Protein AF-A0A353V2Q1-F1 (afdb_monomer_lite)

Foldseek 3Di:
DDPVVVVVVVVVVVVVVVVCVVVCVCVVVVVVVVVVVDVVVAFAADPAAEEEAAAEPVVCVLVVDDPPDFLLLVLLLLVLLLLLVELAEEEADQQLDADPVDPVRLLSNLVSQLVSLRYEYEKEWDWDDDDPDIAIDIRHHDPSNCVSHNYYAYDDFDAPPVRHGFKDFQWDDHPPDIGGHSVNSLVVSCVVVVHDDDDDDPDRIDTDPDNHDPPSHHYDYSSCSSVSVDHNNSRHHYHYYYYHD

Structure (mmCIF, N/CA/C/O backbone):
data_AF-A0A353V2Q1-F1
#
_entry.id   AF-A0A353V2Q1-F1
#
loop_
_atom_site.group_PDB
_atom_site.id
_atom_site.type_symbol
_atom_site.label_atom_id
_atom_site.label_alt_id
_atom_site.label_comp_id
_atom_site.label_asym_id
_atom_site.label_entity_id
_atom_site.label_seq_id
_atom_site.pdbx_PDB_ins_code
_atom_site.Cartn_x
_atom_site.Cartn_y
_atom_site.Cartn_z
_atom_site.occupancy
_atom_site.B_iso_or_equiv
_atom_site.auth_seq_id
_atom_site.auth_comp_id
_atom_site.auth_asym_id
_atom_site.auth_atom_id
_atom_site.pdbx_PDB_model_num
ATOM 1 N N . MET A 1 1 ? -19.395 31.942 49.791 1.00 59.66 1 MET A N 1
ATOM 2 C CA . MET A 1 1 ? -18.276 31.934 48.816 1.00 59.66 1 MET A CA 1
ATOM 3 C C . MET A 1 1 ? -18.497 33.074 47.829 1.00 59.66 1 MET A C 1
ATOM 5 O O . MET A 1 1 ? -19.565 33.119 47.240 1.00 59.66 1 MET A O 1
ATOM 9 N N . ASN A 1 2 ? -17.560 34.022 47.698 1.00 82.31 2 ASN A N 1
ATOM 10 C CA . ASN A 1 2 ? -17.728 35.192 46.820 1.00 82.31 2 ASN A CA 1
ATOM 11 C C . ASN A 1 2 ? -17.702 34.783 45.342 1.00 82.31 2 ASN A C 1
ATOM 13 O O . ASN A 1 2 ? -16.711 34.205 44.898 1.00 82.31 2 ASN A O 1
ATOM 17 N N . ALA A 1 3 ? -18.734 35.161 44.584 1.00 78.31 3 ALA A N 1
ATOM 18 C CA . ALA A 1 3 ? -18.857 34.893 43.148 1.00 78.31 3 ALA A CA 1
ATOM 19 C C . ALA A 1 3 ? -17.624 35.343 42.334 1.00 78.31 3 ALA A C 1
ATOM 21 O O . ALA A 1 3 ? -17.198 34.658 41.409 1.00 78.31 3 ALA A O 1
ATOM 22 N N . ALA A 1 4 ? -16.979 36.445 42.729 1.00 82.56 4 ALA A N 1
ATOM 23 C CA . ALA A 1 4 ? -15.741 36.912 42.103 1.00 82.56 4 ALA A CA 1
ATOM 24 C C . ALA A 1 4 ? -14.558 35.939 42.292 1.00 82.56 4 ALA A C 1
ATOM 26 O O . ALA A 1 4 ? -13.747 35.769 41.386 1.00 82.56 4 ALA A O 1
ATOM 27 N N . ARG A 1 5 ? -14.469 35.252 43.443 1.00 83.81 5 ARG A N 1
ATOM 28 C CA . ARG A 1 5 ? -13.414 34.253 43.697 1.00 83.81 5 ARG A CA 1
ATOM 29 C C . ARG A 1 5 ? -13.638 32.982 42.885 1.00 83.81 5 ARG A C 1
ATOM 31 O O . ARG A 1 5 ? -12.682 32.438 42.346 1.00 83.81 5 ARG A O 1
ATOM 38 N N . THR A 1 6 ? -14.884 32.522 42.770 1.00 88.31 6 THR A N 1
ATOM 39 C CA . THR A 1 6 ? -15.221 31.355 41.939 1.00 88.31 6 THR A CA 1
ATOM 40 C C . THR A 1 6 ? -14.999 31.633 40.453 1.00 88.31 6 THR A C 1
ATOM 42 O O . THR A 1 6 ? -14.445 30.783 39.764 1.00 88.31 6 THR A O 1
ATOM 45 N N . LEU A 1 7 ? -15.344 32.835 39.974 1.00 90.31 7 LEU A N 1
ATOM 46 C CA . LEU A 1 7 ? -15.058 33.260 38.599 1.00 90.31 7 LEU A CA 1
ATOM 47 C C . LEU A 1 7 ? -13.548 33.353 38.334 1.00 90.31 7 LEU A C 1
ATOM 49 O O . LEU A 1 7 ? -13.077 32.859 37.312 1.00 90.31 7 LEU A O 1
ATOM 53 N N . GLY A 1 8 ? -12.779 33.913 39.274 1.00 92.19 8 GLY A N 1
ATOM 54 C CA . GLY A 1 8 ? -11.319 33.983 39.171 1.00 92.19 8 GLY A CA 1
ATOM 55 C C . GLY A 1 8 ? -10.653 32.605 39.100 1.00 92.19 8 GLY A C 1
ATOM 56 O O . GLY A 1 8 ? -9.799 32.384 38.246 1.00 92.19 8 GLY A O 1
ATOM 57 N N . LEU A 1 9 ? -11.077 31.653 39.938 1.00 93.62 9 LEU A N 1
ATOM 58 C CA . LEU A 1 9 ? -10.565 30.276 39.901 1.00 93.62 9 LEU A CA 1
ATOM 59 C C . LEU A 1 9 ? -10.907 29.564 38.588 1.00 93.62 9 LEU A C 1
ATOM 61 O O . LEU A 1 9 ? -10.048 28.892 38.022 1.00 93.62 9 LEU A O 1
ATOM 65 N N . GLY A 1 10 ? -12.132 29.739 38.083 1.00 93.94 10 GLY A N 1
ATOM 66 C CA . GLY A 1 10 ? -12.547 29.184 36.794 1.00 93.94 10 GLY A CA 1
ATOM 67 C C . GLY A 1 10 ? -11.714 29.723 35.629 1.00 93.94 10 GLY A C 1
ATOM 68 O O . GLY A 1 10 ? -11.264 28.945 34.791 1.00 93.94 10 GLY A O 1
ATOM 69 N N . LEU A 1 11 ? -11.440 31.033 35.609 1.00 96.19 11 LEU A N 1
ATOM 70 C CA . LEU A 1 11 ? -10.592 31.654 34.590 1.00 96.19 11 LEU A CA 1
ATOM 71 C C . LEU A 1 11 ? -9.161 31.106 34.635 1.00 96.19 11 LEU A C 1
ATOM 73 O O . LEU A 1 11 ? -8.613 30.751 33.595 1.00 96.19 11 LEU A O 1
ATOM 77 N N . VAL A 1 12 ? -8.568 30.997 35.828 1.00 96.56 12 VAL A N 1
ATOM 78 C CA . VAL A 1 12 ? -7.215 30.444 35.991 1.00 96.56 12 VAL A CA 1
ATOM 79 C C . VAL A 1 12 ? -7.163 28.989 35.531 1.00 96.56 12 VAL A C 1
ATOM 81 O O . VAL A 1 12 ? -6.281 28.635 34.756 1.00 96.56 12 VAL A O 1
ATOM 84 N N . ALA A 1 13 ? -8.121 28.154 35.941 1.00 94.50 13 ALA A N 1
ATOM 85 C CA . ALA A 1 13 ? -8.186 26.759 35.506 1.00 94.50 13 ALA A CA 1
ATOM 86 C C . ALA A 1 13 ? -8.342 26.638 33.979 1.00 94.50 13 ALA A C 1
ATOM 88 O O . ALA A 1 13 ? -7.672 25.815 33.351 1.00 94.50 13 ALA A O 1
ATOM 89 N N . GLY A 1 14 ? -9.172 27.492 33.371 1.00 94.69 14 GLY A N 1
ATOM 90 C CA . GLY A 1 14 ? -9.326 27.576 31.920 1.00 94.69 14 GLY A CA 1
ATOM 91 C C . GLY A 1 14 ? -8.022 27.960 31.217 1.00 94.69 14 GLY A C 1
ATOM 92 O O . GLY A 1 14 ? -7.598 27.265 30.298 1.00 94.69 14 GLY A O 1
ATOM 93 N N . LEU A 1 15 ? -7.340 29.008 31.688 1.00 96.69 15 LEU A N 1
ATOM 94 C CA . LEU A 1 15 ? -6.059 29.456 31.132 1.00 96.69 15 LEU A CA 1
ATOM 95 C C . LEU A 1 15 ? -4.959 28.399 31.272 1.00 96.69 15 LEU A C 1
ATOM 97 O O . LEU A 1 15 ? -4.214 28.173 30.322 1.00 96.69 15 LEU A O 1
ATOM 101 N N . VAL A 1 16 ? -4.876 27.717 32.418 1.00 95.50 16 VAL A N 1
ATOM 102 C CA . VAL A 1 16 ? -3.931 26.608 32.627 1.00 95.50 16 VAL A CA 1
ATOM 103 C C . VAL A 1 16 ? -4.236 25.457 31.673 1.00 95.50 16 VAL A C 1
ATOM 105 O O . VAL A 1 16 ? -3.320 24.925 31.056 1.00 95.50 16 VAL A O 1
ATOM 108 N N . THR A 1 17 ? -5.510 25.102 31.493 1.00 92.19 17 THR A N 1
ATOM 109 C CA . THR A 1 17 ? -5.911 24.042 30.555 1.00 92.19 17 THR A CA 1
ATOM 110 C C . THR A 1 17 ? -5.513 24.395 29.123 1.00 92.19 17 THR A C 1
ATOM 112 O O . THR A 1 17 ? -4.899 23.578 28.441 1.00 92.19 17 THR A O 1
ATOM 115 N N . VAL A 1 18 ? -5.785 25.629 28.685 1.00 93.81 18 VAL A N 1
ATOM 116 C CA . VAL A 1 18 ? -5.365 26.122 27.365 1.00 93.81 18 VAL A CA 1
ATOM 117 C C . VAL A 1 18 ? -3.841 26.104 27.236 1.00 93.81 18 VAL A C 1
ATOM 119 O O . VAL A 1 18 ? -3.329 25.646 26.219 1.00 93.81 18 VAL A O 1
ATOM 122 N N . ALA A 1 19 ? -3.099 26.525 28.262 1.00 94.12 19 ALA A N 1
ATOM 123 C CA . ALA A 1 19 ? -1.638 26.484 28.251 1.00 94.12 19 ALA A CA 1
ATOM 124 C C . ALA A 1 19 ? -1.099 25.046 28.135 1.00 94.12 19 ALA A C 1
ATOM 126 O O . ALA A 1 19 ? -0.199 24.794 27.336 1.00 94.12 19 ALA A O 1
ATOM 127 N N . LEU A 1 20 ? -1.679 24.090 28.870 1.00 92.88 20 LEU A N 1
ATOM 128 C CA . LEU A 1 20 ? -1.320 22.670 28.787 1.00 92.88 20 LEU A CA 1
ATOM 129 C C . LEU A 1 20 ? -1.652 22.070 27.412 1.00 92.88 20 LEU A C 1
ATOM 131 O O . LEU A 1 20 ? -0.868 21.272 26.896 1.00 92.88 20 LEU A O 1
ATOM 135 N N . MET A 1 21 ? -2.773 22.470 26.802 1.00 88.62 21 MET A N 1
ATOM 136 C CA . MET A 1 21 ? -3.142 22.076 25.438 1.00 88.62 21 MET A CA 1
ATOM 137 C C . MET A 1 21 ? -2.160 22.627 24.403 1.00 88.62 21 MET A C 1
ATOM 139 O O . MET A 1 21 ? -1.640 21.865 23.594 1.00 88.62 21 MET A O 1
ATOM 143 N N . LEU A 1 22 ? -1.856 23.928 24.452 1.00 90.12 22 LEU A N 1
ATOM 144 C CA . LEU A 1 22 ? -0.923 24.570 23.520 1.00 90.12 22 LEU A CA 1
ATOM 145 C C . LEU A 1 22 ? 0.508 24.034 23.668 1.00 90.12 22 LEU A C 1
ATOM 147 O O . LEU A 1 22 ? 1.228 23.928 22.680 1.00 90.12 22 LEU A O 1
ATOM 151 N N . ALA A 1 23 ? 0.908 23.646 24.882 1.00 90.50 23 ALA A N 1
ATOM 152 C CA . ALA A 1 23 ? 2.181 22.976 25.134 1.00 90.50 23 ALA A CA 1
ATOM 153 C C . ALA A 1 23 ? 2.196 21.498 24.685 1.00 90.50 23 ALA A C 1
ATOM 155 O O . ALA A 1 23 ? 3.253 20.868 24.670 1.00 90.50 23 ALA A O 1
ATOM 156 N N . GLY A 1 24 ? 1.039 20.917 24.341 1.00 87.75 24 GLY A N 1
ATOM 157 C CA . GLY A 1 24 ? 0.891 19.494 24.026 1.00 87.75 24 GLY A CA 1
ATOM 158 C C . GLY A 1 24 ? 1.095 18.568 25.231 1.00 87.75 24 GLY A C 1
ATOM 159 O O . GLY A 1 24 ? 1.341 17.381 25.050 1.00 87.75 24 GLY A O 1
ATOM 160 N N . ALA A 1 25 ? 1.002 19.083 26.461 1.00 89.94 25 ALA A N 1
ATOM 161 C CA . ALA A 1 25 ? 1.220 18.308 27.686 1.00 89.94 25 ALA A CA 1
ATOM 162 C C . ALA A 1 25 ? 0.112 17.269 27.943 1.00 89.94 25 ALA A C 1
ATOM 164 O O . ALA A 1 25 ? 0.334 16.290 28.652 1.00 89.94 25 ALA A O 1
ATOM 165 N N . LEU A 1 26 ? -1.076 17.473 27.362 1.00 90.25 2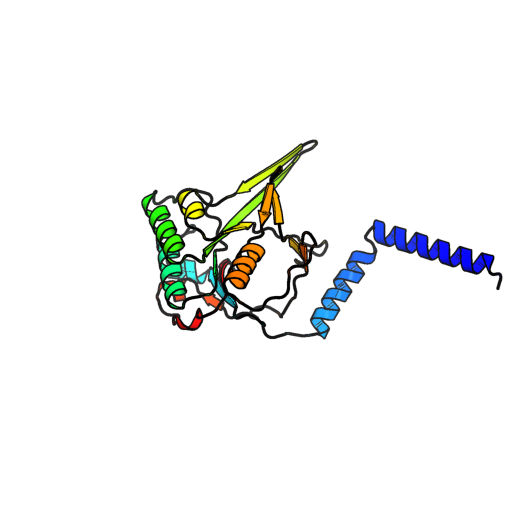6 LEU A N 1
ATOM 166 C CA . LEU A 1 26 ? -2.216 16.553 27.474 1.00 90.25 26 LEU A CA 1
ATOM 167 C C . LEU A 1 26 ? -2.246 15.482 26.374 1.00 90.25 26 LEU A C 1
ATOM 169 O O . LEU A 1 26 ? -2.934 14.476 26.526 1.00 90.25 26 LEU A O 1
ATOM 173 N N . GLU A 1 27 ? -1.481 15.663 25.298 1.00 88.62 27 GLU A N 1
ATOM 174 C CA . GLU A 1 27 ? -1.487 14.772 24.133 1.00 88.62 27 GLU A CA 1
ATOM 175 C C . GLU A 1 27 ? -1.117 13.316 24.486 1.00 88.62 27 GLU A C 1
ATOM 177 O O . GLU A 1 27 ? -1.834 12.414 24.057 1.00 88.62 27 GLU A O 1
ATOM 182 N N . PRO A 1 28 ? -0.100 13.021 25.326 1.00 89.31 28 PRO A N 1
ATOM 183 C CA . PRO A 1 28 ? 0.195 11.636 25.700 1.00 89.31 28 PRO A CA 1
ATOM 184 C C . PRO A 1 28 ? -0.959 10.951 26.445 1.00 89.31 28 PRO A C 1
ATOM 186 O O . PRO A 1 28 ? -1.189 9.755 26.266 1.00 89.31 28 PRO A O 1
ATOM 189 N N . VAL A 1 29 ? -1.696 11.706 27.269 1.00 90.38 29 VAL A N 1
ATOM 190 C CA . VAL A 1 29 ? -2.859 11.193 28.009 1.00 90.38 29 VAL A CA 1
ATOM 191 C C . VAL A 1 29 ? -3.998 10.883 27.042 1.00 90.38 29 VAL A C 1
ATOM 193 O O . VAL A 1 29 ? -4.610 9.823 27.144 1.00 90.38 29 VAL A O 1
ATOM 196 N N . GLU A 1 30 ? -4.248 11.768 26.078 1.00 91.31 30 GLU A N 1
ATOM 197 C CA . GLU A 1 30 ? -5.260 11.573 25.038 1.00 91.31 30 GLU A CA 1
ATOM 198 C C . GLU A 1 30 ? -4.948 10.355 24.157 1.00 91.31 30 GLU A C 1
ATOM 200 O O . GLU A 1 30 ? -5.792 9.471 24.001 1.00 91.31 30 GLU A O 1
ATOM 205 N N . LEU A 1 31 ? -3.720 10.258 23.638 1.00 91.56 31 LEU A N 1
ATOM 206 C CA . LEU A 1 31 ? -3.288 9.137 22.800 1.00 91.56 31 LEU A CA 1
ATOM 207 C C . LEU A 1 31 ? -3.312 7.812 23.574 1.00 91.56 31 LEU A C 1
ATOM 209 O O . LEU A 1 31 ? -3.768 6.792 23.052 1.00 91.56 31 LEU A O 1
ATOM 213 N N . GLY A 1 32 ? -2.883 7.825 24.839 1.00 91.56 32 GLY A N 1
ATOM 214 C CA . GLY A 1 32 ? -2.964 6.672 25.734 1.00 91.56 32 GLY A CA 1
ATOM 215 C C . GLY A 1 32 ? -4.405 6.225 25.987 1.00 91.56 32 GLY A C 1
ATOM 216 O O . GLY A 1 32 ? -4.709 5.035 25.872 1.00 91.56 32 GLY A O 1
ATOM 217 N N . ALA A 1 33 ? -5.309 7.168 26.263 1.00 93.88 33 ALA A N 1
ATOM 218 C CA . ALA A 1 33 ? -6.731 6.886 26.433 1.00 93.88 33 ALA A CA 1
ATOM 219 C C . ALA A 1 33 ? -7.344 6.304 25.152 1.00 93.88 33 ALA A C 1
ATOM 221 O O . ALA A 1 33 ? -8.057 5.303 25.217 1.00 93.88 33 ALA A O 1
ATOM 222 N N . LEU A 1 34 ? -7.016 6.862 23.983 1.00 93.00 34 LEU A N 1
ATOM 223 C CA . LEU A 1 34 ? -7.470 6.355 22.689 1.00 93.00 34 LEU A CA 1
ATOM 224 C C . LEU A 1 34 ? -7.013 4.907 22.446 1.00 93.00 34 LEU A C 1
ATOM 226 O O . LEU A 1 34 ? -7.824 4.068 22.048 1.00 93.00 34 LEU A O 1
ATOM 230 N N . ASN A 1 35 ? -5.750 4.581 22.740 1.00 91.62 35 ASN A N 1
ATOM 231 C CA . ASN A 1 35 ? -5.260 3.199 22.673 1.00 91.62 35 ASN A CA 1
ATOM 232 C C . ASN A 1 35 ? -6.047 2.281 23.617 1.00 91.62 35 ASN A C 1
ATOM 234 O O . ASN A 1 35 ? -6.449 1.186 23.224 1.00 91.62 35 ASN A O 1
ATOM 238 N N . GLY A 1 36 ? -6.303 2.744 24.845 1.00 93.19 36 GLY A N 1
ATOM 239 C CA . GLY A 1 36 ? -7.109 2.028 25.832 1.00 93.19 36 GLY A CA 1
ATOM 240 C C . GLY A 1 36 ? -8.525 1.742 25.330 1.00 93.19 36 GLY A C 1
ATOM 241 O O . GLY A 1 36 ? -9.008 0.623 25.475 1.00 93.19 36 GLY A O 1
ATOM 242 N N . LEU A 1 37 ? -9.164 2.706 24.661 1.00 95.12 37 LEU A N 1
ATOM 243 C CA . LEU A 1 37 ? -10.486 2.530 24.054 1.00 95.12 37 LEU A CA 1
ATOM 244 C C . LEU A 1 37 ? -10.476 1.486 22.928 1.00 95.12 37 LEU A C 1
ATOM 246 O O . LEU A 1 37 ? -11.403 0.680 22.845 1.00 95.12 37 LEU A O 1
ATOM 250 N N . PHE A 1 38 ? -9.434 1.445 22.089 1.00 94.38 38 PHE A N 1
ATOM 251 C CA . PHE A 1 38 ? -9.280 0.379 21.092 1.00 94.38 38 PHE A CA 1
ATOM 252 C C . PHE A 1 38 ? -9.064 -0.994 21.740 1.00 94.38 38 PHE A C 1
ATOM 254 O O . PHE A 1 38 ? -9.653 -1.975 21.285 1.00 94.38 38 PHE A O 1
ATOM 261 N N . GLY A 1 39 ? -8.283 -1.058 22.822 1.00 92.56 39 GLY A N 1
ATOM 262 C CA . GLY A 1 39 ? -8.092 -2.276 23.610 1.00 92.56 39 GLY A CA 1
ATOM 263 C C . GLY A 1 39 ? -9.396 -2.782 24.235 1.00 92.56 39 GLY A C 1
ATOM 264 O O . GLY A 1 39 ? -9.741 -3.947 24.067 1.00 92.56 39 GLY A O 1
ATOM 265 N N . LEU A 1 40 ? -10.159 -1.892 24.880 1.00 96.00 40 LEU A N 1
ATOM 266 C CA . LEU A 1 40 ? -11.462 -2.198 25.485 1.00 96.00 40 LEU A CA 1
ATOM 267 C C . LEU A 1 40 ? -12.504 -2.628 24.447 1.00 96.00 40 LEU A C 1
ATOM 269 O O . LEU A 1 40 ? -13.313 -3.511 24.715 1.00 96.00 40 LEU A O 1
ATOM 273 N N . ARG A 1 41 ? -12.485 -2.019 23.256 1.00 95.62 41 ARG A N 1
ATOM 274 C CA . ARG A 1 41 ? -13.358 -2.402 22.139 1.00 95.62 41 ARG A CA 1
ATOM 275 C C . ARG A 1 41 ? -13.076 -3.820 21.638 1.00 95.62 41 ARG A C 1
ATOM 277 O O . ARG A 1 41 ? -14.000 -4.482 21.168 1.00 95.62 41 ARG A O 1
ATOM 284 N N . GLY A 1 42 ? -11.818 -4.252 21.701 1.00 93.69 42 GLY A N 1
ATOM 285 C CA . GLY A 1 42 ? -11.358 -5.529 21.170 1.00 93.69 42 GLY A CA 1
ATOM 286 C C . GLY A 1 42 ? -11.361 -5.612 19.632 1.00 93.69 42 GLY A C 1
ATOM 287 O O . GLY A 1 42 ? -11.685 -4.634 18.940 1.00 93.69 42 GLY A O 1
ATOM 288 N N . PRO A 1 43 ? -10.978 -6.780 19.077 1.00 94.06 43 PRO A N 1
ATOM 289 C CA . PRO A 1 43 ? -10.939 -7.008 17.637 1.00 94.06 43 PRO A CA 1
ATOM 290 C C . PRO A 1 43 ? -12.327 -6.942 16.983 1.00 94.06 43 PRO A C 1
ATOM 292 O O . PRO A 1 43 ? -13.325 -7.387 17.547 1.00 94.06 43 PRO A O 1
ATOM 295 N N . ARG A 1 44 ? -12.392 -6.433 15.751 1.00 93.50 44 ARG A N 1
ATOM 296 C CA . ARG A 1 44 ? -13.598 -6.368 14.918 1.00 93.50 44 ARG A CA 1
ATOM 297 C C . ARG A 1 44 ? -13.318 -6.948 13.539 1.00 93.50 44 ARG A C 1
ATOM 299 O O . ARG A 1 44 ? -12.265 -6.705 12.957 1.00 93.50 44 ARG A O 1
ATOM 306 N N . ALA A 1 45 ? -14.295 -7.662 12.988 1.00 89.88 45 ALA A N 1
ATOM 307 C CA . ALA A 1 45 ? -14.205 -8.158 11.621 1.00 89.88 45 ALA A CA 1
ATOM 308 C C . ALA A 1 45 ? -14.179 -6.990 10.608 1.00 89.88 45 ALA A C 1
ATOM 310 O O . ALA A 1 45 ? -14.945 -6.030 10.769 1.00 89.88 45 ALA A O 1
ATOM 311 N N . PRO A 1 46 ? -13.337 -7.055 9.559 1.00 89.12 46 PRO A N 1
ATOM 312 C CA . PRO A 1 46 ? -13.362 -6.091 8.464 1.00 89.12 46 PRO A CA 1
ATOM 313 C C . PRO A 1 46 ? -14.716 -6.037 7.756 1.00 89.12 46 PRO A C 1
ATOM 315 O O . PRO A 1 46 ? -15.267 -7.061 7.366 1.00 89.12 46 PRO A O 1
ATOM 318 N N . ALA A 1 47 ? -15.235 -4.824 7.550 1.00 86.25 47 ALA A N 1
ATOM 319 C CA . ALA A 1 47 ? -16.472 -4.607 6.795 1.00 86.25 47 ALA A CA 1
ATOM 320 C C . ALA A 1 47 ? -16.280 -4.781 5.277 1.00 86.25 47 ALA A C 1
ATOM 322 O O . ALA A 1 47 ? -17.225 -5.104 4.562 1.00 86.25 47 ALA A O 1
ATOM 323 N N . ALA A 1 48 ? -15.057 -4.560 4.787 1.00 87.94 48 ALA A N 1
ATOM 324 C CA . ALA A 1 48 ? -14.668 -4.781 3.401 1.00 87.94 48 ALA A CA 1
ATOM 325 C C . ALA A 1 48 ? -13.785 -6.027 3.297 1.00 87.94 48 ALA A C 1
ATOM 327 O O . ALA A 1 48 ? -12.954 -6.287 4.170 1.00 87.94 48 ALA A O 1
ATOM 328 N N . ARG A 1 49 ? -13.929 -6.771 2.197 1.00 94.31 49 ARG A N 1
ATOM 329 C CA . ARG A 1 49 ? -13.047 -7.894 1.881 1.00 94.31 49 ARG A CA 1
ATOM 330 C C . ARG A 1 49 ? -11.703 -7.343 1.409 1.00 94.31 49 ARG A C 1
ATOM 332 O O . ARG A 1 49 ? -11.594 -6.864 0.284 1.00 94.31 49 ARG A O 1
ATOM 339 N N . ILE A 1 50 ? -10.702 -7.390 2.279 1.00 96.25 50 ILE A N 1
ATOM 340 C CA . ILE A 1 50 ? -9.332 -6.959 1.989 1.00 96.25 50 ILE A CA 1
ATOM 341 C C . ILE A 1 50 ? -8.434 -8.191 2.032 1.00 96.25 50 ILE A C 1
ATOM 343 O O . ILE A 1 50 ? -8.523 -8.975 2.976 1.00 96.25 50 ILE A O 1
ATOM 347 N N . VAL A 1 51 ? -7.588 -8.362 1.019 1.00 97.94 51 VAL A N 1
ATOM 348 C CA . VAL A 1 51 ? -6.581 -9.429 0.961 1.00 97.94 51 VAL A CA 1
ATOM 349 C C . VAL A 1 51 ? -5.212 -8.786 0.810 1.00 97.94 51 VAL A C 1
ATOM 351 O O . VAL A 1 51 ? -5.003 -7.974 -0.089 1.00 97.94 51 VAL A O 1
ATOM 354 N N . ILE A 1 52 ? -4.283 -9.153 1.687 1.00 98.06 52 ILE A N 1
ATOM 355 C CA . ILE A 1 52 ? -2.895 -8.704 1.617 1.00 98.06 52 ILE A CA 1
ATOM 356 C C . ILE A 1 52 ? -2.088 -9.767 0.877 1.00 98.06 52 ILE A C 1
ATOM 358 O O . ILE A 1 52 ? -2.077 -10.930 1.271 1.00 98.06 52 ILE A O 1
ATOM 362 N N . VAL A 1 53 ? -1.400 -9.370 -0.182 1.00 98.50 53 VAL A N 1
ATOM 363 C CA . VAL A 1 53 ? -0.358 -10.173 -0.814 1.00 98.50 53 VAL A CA 1
ATOM 364 C C . VAL A 1 53 ? 0.972 -9.684 -0.254 1.00 98.50 53 VAL A C 1
ATOM 366 O O . VAL A 1 53 ? 1.411 -8.582 -0.584 1.00 98.50 53 VAL A O 1
ATOM 369 N N . SER A 1 54 ? 1.566 -10.456 0.653 1.00 97.31 54 SER A N 1
ATOM 370 C CA . SER A 1 54 ? 2.814 -10.067 1.311 1.00 97.31 54 SER A CA 1
ATOM 371 C C . SER A 1 54 ? 4.018 -10.383 0.448 1.00 97.31 54 SER A C 1
ATOM 373 O O . SER A 1 54 ? 4.055 -11.436 -0.181 1.00 97.31 54 SER A O 1
ATOM 375 N N . ILE A 1 55 ? 4.986 -9.472 0.460 1.00 97.44 55 ILE A N 1
ATOM 376 C CA . ILE A 1 55 ? 6.354 -9.711 0.014 1.00 97.44 55 ILE A CA 1
ATOM 377 C C . ILE A 1 55 ? 7.209 -9.835 1.277 1.00 97.44 55 ILE A C 1
ATOM 379 O O . ILE A 1 55 ? 7.370 -8.856 2.007 1.00 97.44 55 ILE A O 1
ATOM 383 N N . ASP A 1 56 ? 7.708 -11.030 1.556 1.00 94.44 56 ASP A N 1
ATOM 384 C CA . ASP A 1 56 ? 8.537 -11.341 2.720 1.00 94.44 56 ASP A CA 1
ATOM 385 C C . ASP A 1 56 ? 9.767 -12.177 2.328 1.00 94.44 56 ASP A C 1
ATOM 387 O O . ASP A 1 56 ? 10.016 -12.421 1.149 1.00 94.44 56 ASP A O 1
ATOM 391 N N . GLU A 1 57 ? 10.576 -12.569 3.314 1.00 92.62 57 GLU A N 1
ATOM 392 C CA . GLU A 1 57 ? 11.820 -13.328 3.113 1.00 92.62 57 GLU A CA 1
ATOM 393 C C . GLU A 1 57 ? 11.609 -14.615 2.296 1.00 92.62 57 GLU A C 1
ATOM 395 O O . GLU A 1 57 ? 12.424 -14.925 1.427 1.00 92.62 57 GLU A O 1
ATOM 400 N N . SER A 1 58 ? 10.468 -15.296 2.467 1.00 92.19 58 SER A N 1
ATOM 401 C CA . SER A 1 58 ? 10.176 -16.534 1.737 1.00 92.19 58 SER A CA 1
ATOM 402 C C . SER A 1 58 ? 10.0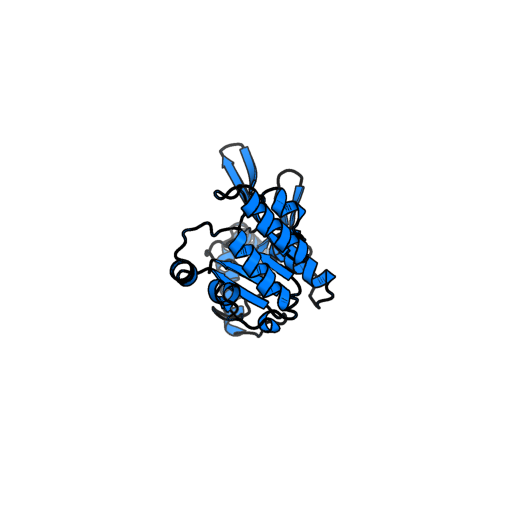35 -16.313 0.232 1.00 92.19 58 SER A C 1
ATOM 404 O O . SER A 1 58 ? 10.364 -17.198 -0.552 1.00 92.19 58 SER A O 1
ATOM 406 N N . ASP A 1 59 ? 9.617 -15.121 -0.203 1.00 95.25 59 ASP A N 1
ATOM 407 C CA . ASP A 1 59 ? 9.547 -14.787 -1.623 1.00 95.25 59 ASP A CA 1
ATOM 408 C C . ASP A 1 59 ? 10.935 -14.702 -2.259 1.00 95.25 59 ASP A C 1
ATOM 410 O O . ASP A 1 59 ? 11.116 -15.109 -3.408 1.00 95.25 59 ASP A O 1
ATOM 414 N N . PHE A 1 60 ? 11.919 -14.181 -1.523 1.00 93.88 60 PHE A N 1
ATOM 415 C CA . PHE A 1 60 ? 13.297 -14.090 -2.002 1.00 93.88 60 PHE A CA 1
ATOM 416 C C . PHE A 1 60 ? 13.912 -15.476 -2.147 1.00 93.88 60 PHE A C 1
ATOM 418 O O . PHE A 1 60 ? 14.486 -15.763 -3.198 1.00 93.88 60 PHE A O 1
ATOM 425 N N . ASP A 1 61 ? 13.716 -16.337 -1.147 1.00 92.56 61 ASP A N 1
ATOM 426 C CA . ASP A 1 61 ? 14.183 -17.724 -1.169 1.00 92.56 61 ASP A CA 1
ATOM 427 C C . ASP A 1 61 ? 13.533 -18.515 -2.311 1.00 92.56 61 ASP A C 1
ATOM 429 O O . ASP A 1 61 ? 14.188 -19.267 -3.031 1.00 92.56 61 ASP A O 1
ATOM 433 N N . GLU A 1 62 ? 12.231 -18.318 -2.525 1.00 95.25 62 GLU A N 1
ATOM 434 C CA . GLU A 1 62 ? 11.459 -19.080 -3.505 1.00 95.25 62 GLU A CA 1
ATOM 435 C C . GLU A 1 62 ? 11.701 -18.641 -4.953 1.00 95.25 62 GLU A C 1
ATOM 437 O O . GLU A 1 62 ? 11.521 -19.433 -5.886 1.00 95.25 62 GLU A O 1
ATOM 442 N N . PHE A 1 63 ? 12.077 -17.384 -5.183 1.00 94.19 63 PHE A N 1
ATOM 443 C CA . PHE A 1 63 ? 12.460 -16.913 -6.515 1.00 94.19 63 PHE A CA 1
ATOM 444 C C . PHE A 1 63 ? 13.963 -16.950 -6.771 1.00 94.19 63 PHE A C 1
ATOM 446 O O . PHE A 1 63 ? 14.350 -16.771 -7.928 1.00 94.19 63 PHE A O 1
ATOM 453 N N . ASP A 1 64 ? 14.783 -17.128 -5.733 1.00 94.25 64 ASP A N 1
ATOM 454 C CA . ASP A 1 64 ? 16.246 -17.015 -5.787 1.00 94.25 64 ASP A CA 1
ATOM 455 C C . ASP A 1 64 ? 16.682 -15.765 -6.575 1.00 94.25 64 ASP A C 1
ATOM 457 O O . ASP A 1 64 ? 17.447 -15.802 -7.540 1.00 94.25 64 ASP A O 1
ATOM 461 N N . THR A 1 65 ? 16.048 -14.630 -6.264 1.00 91.31 65 THR A N 1
ATOM 462 C CA . THR A 1 65 ? 16.194 -13.392 -7.036 1.00 91.31 65 THR A CA 1
ATOM 463 C C . THR A 1 65 ? 16.297 -12.192 -6.099 1.00 91.31 65 THR A C 1
ATOM 465 O O . THR A 1 65 ? 15.404 -11.990 -5.278 1.00 91.31 65 THR A O 1
ATOM 468 N N . PRO A 1 66 ? 17.323 -11.333 -6.234 1.00 92.12 66 PRO A N 1
ATOM 469 C CA . PRO A 1 66 ? 17.439 -10.145 -5.401 1.00 92.12 66 PRO A CA 1
ATOM 470 C C . PRO A 1 66 ? 16.402 -9.079 -5.775 1.00 92.12 66 PRO A C 1
ATOM 472 O O . PRO A 1 66 ? 15.901 -9.011 -6.905 1.00 92.12 66 PRO A O 1
ATOM 475 N N . TRP A 1 67 ? 16.139 -8.177 -4.830 1.00 93.25 67 TRP A N 1
ATOM 476 C CA . TRP A 1 67 ? 15.401 -6.953 -5.119 1.00 93.25 67 TRP A CA 1
ATOM 477 C C . TRP A 1 67 ? 16.193 -6.046 -6.085 1.00 93.25 67 TRP A C 1
ATOM 479 O O . TRP A 1 67 ? 17.412 -5.939 -5.949 1.00 93.25 67 TRP A O 1
ATOM 489 N N . PRO A 1 68 ? 15.541 -5.330 -7.017 1.00 94.25 68 PRO A N 1
ATOM 490 C CA . PRO A 1 68 ? 14.123 -5.402 -7.354 1.00 94.25 68 PRO A CA 1
ATOM 491 C C . PRO A 1 68 ? 13.782 -6.633 -8.202 1.00 94.25 68 PRO A C 1
ATOM 493 O O . PRO A 1 68 ? 14.460 -6.955 -9.192 1.00 94.25 68 PRO A O 1
ATOM 496 N N . PHE A 1 69 ? 12.656 -7.267 -7.868 1.00 96.94 69 PHE A N 1
ATOM 497 C CA . PHE A 1 69 ? 12.094 -8.346 -8.675 1.00 96.94 69 PHE A CA 1
ATOM 498 C C . PHE A 1 69 ? 11.828 -7.893 -10.128 1.00 96.94 69 PHE A C 1
ATOM 500 O O . PHE A 1 69 ? 11.583 -6.707 -10.382 1.00 96.94 69 PHE A O 1
ATOM 507 N N . PRO A 1 70 ? 11.891 -8.811 -11.115 1.00 97.31 70 PRO A N 1
ATOM 508 C CA . PRO A 1 70 ? 11.562 -8.500 -12.504 1.00 97.31 70 PRO A CA 1
ATOM 509 C C . PRO A 1 70 ? 10.150 -7.929 -12.630 1.00 97.31 70 PRO A C 1
ATOM 511 O O . PRO A 1 70 ? 9.206 -8.449 -12.033 1.00 97.31 70 PRO A O 1
ATOM 514 N N . ARG A 1 71 ? 9.959 -6.912 -13.473 1.00 98.00 71 ARG A N 1
ATOM 515 C CA . ARG A 1 71 ? 8.625 -6.353 -13.750 1.00 98.00 71 ARG A CA 1
ATOM 516 C C . ARG A 1 71 ? 7.696 -7.417 -14.337 1.00 98.00 71 ARG A C 1
ATOM 518 O O . ARG A 1 71 ? 6.507 -7.431 -14.028 1.00 98.00 71 ARG A O 1
ATOM 525 N N . ALA A 1 72 ? 8.242 -8.361 -15.105 1.00 97.12 72 ALA A N 1
ATOM 526 C CA . ALA A 1 72 ? 7.522 -9.543 -15.573 1.00 97.12 72 ALA A CA 1
ATOM 527 C C . ALA A 1 72 ? 6.956 -10.424 -14.436 1.00 97.12 72 ALA A C 1
ATOM 529 O O . ALA A 1 72 ? 5.906 -11.041 -14.611 1.00 97.12 72 ALA A O 1
ATOM 530 N N . LEU A 1 73 ? 7.606 -10.474 -13.268 1.00 97.56 73 LEU A N 1
ATOM 531 C CA . LEU A 1 73 ? 7.104 -11.192 -12.094 1.00 97.56 73 LEU A CA 1
ATOM 532 C C . LEU A 1 73 ? 5.869 -10.486 -11.518 1.00 97.56 73 LEU A C 1
ATOM 534 O O . LEU A 1 73 ? 4.859 -11.131 -11.251 1.00 97.56 73 LEU A O 1
ATOM 538 N N . HIS A 1 74 ? 5.928 -9.157 -11.392 1.00 98.56 74 HIS A N 1
ATOM 539 C CA . HIS A 1 74 ? 4.782 -8.342 -10.979 1.00 98.56 74 HIS A CA 1
ATOM 540 C C . HIS A 1 74 ? 3.636 -8.429 -11.996 1.00 98.56 74 HIS A C 1
ATOM 542 O O . HIS A 1 74 ? 2.474 -8.484 -11.611 1.00 98.56 74 HIS A O 1
ATOM 548 N N . ALA A 1 75 ? 3.944 -8.514 -13.294 1.00 98.69 75 ALA A N 1
ATOM 549 C CA . ALA A 1 75 ? 2.943 -8.718 -14.337 1.00 98.69 75 ALA A CA 1
ATOM 550 C C . ALA A 1 75 ? 2.192 -10.051 -14.158 1.00 98.69 75 ALA A C 1
ATOM 552 O O . ALA A 1 75 ? 0.964 -10.058 -14.172 1.00 98.69 75 ALA A O 1
ATOM 553 N N . LYS A 1 76 ? 2.919 -11.154 -13.912 1.00 98.38 76 LYS A N 1
ATOM 554 C CA . LYS A 1 76 ? 2.321 -12.468 -13.613 1.00 98.38 76 LYS A CA 1
ATOM 555 C C . LYS A 1 76 ? 1.455 -12.433 -12.356 1.00 98.38 76 LYS A C 1
ATOM 557 O O . LYS A 1 76 ? 0.369 -13.005 -12.357 1.00 98.38 76 LYS A O 1
ATOM 562 N N . LEU A 1 77 ? 1.914 -11.741 -11.309 1.00 98.75 77 LEU A N 1
ATOM 563 C CA . LEU A 1 77 ? 1.123 -11.532 -10.098 1.00 98.75 77 LEU A CA 1
ATOM 564 C C . LEU A 1 77 ? -0.203 -10.834 -10.425 1.00 98.75 77 LEU A C 1
ATOM 566 O O . LEU A 1 77 ? -1.264 -11.316 -10.034 1.00 98.75 77 LEU A O 1
ATOM 570 N N . LEU A 1 78 ? -0.150 -9.713 -11.151 1.00 98.81 78 LEU A N 1
ATOM 571 C CA . LEU A 1 78 ? -1.346 -8.958 -11.519 1.00 98.81 78 LEU A CA 1
ATOM 572 C C . LEU A 1 78 ? -2.305 -9.793 -12.366 1.00 98.81 78 LEU A C 1
ATOM 574 O O . LEU A 1 78 ? -3.506 -9.739 -12.117 1.00 98.81 78 LEU A O 1
ATOM 578 N N . ASP A 1 79 ? -1.803 -10.582 -13.319 1.00 98.62 79 ASP A N 1
ATOM 579 C CA . ASP A 1 79 ? -2.637 -11.472 -14.133 1.00 98.62 79 ASP A CA 1
ATOM 580 C C . ASP A 1 79 ? -3.339 -12.535 -13.258 1.00 98.62 79 ASP A C 1
ATOM 582 O O . ASP A 1 79 ? -4.548 -12.742 -13.391 1.00 98.62 79 ASP A O 1
ATOM 586 N N . ALA A 1 80 ? -2.623 -13.149 -12.305 1.00 98.56 80 ALA A N 1
ATOM 587 C CA . ALA A 1 80 ? -3.178 -14.140 -11.377 1.00 98.56 80 ALA A CA 1
ATOM 588 C C . ALA A 1 80 ? -4.236 -13.543 -10.432 1.00 98.56 80 ALA A C 1
ATOM 590 O O . ALA A 1 80 ? -5.315 -14.112 -10.264 1.00 98.56 80 ALA A O 1
ATOM 591 N N . ILE A 1 81 ? -3.970 -12.365 -9.859 1.00 98.75 81 ILE A N 1
ATOM 592 C CA . ILE A 1 81 ? -4.935 -11.649 -9.014 1.00 98.75 81 ILE A CA 1
ATOM 593 C C . ILE A 1 81 ? -6.166 -11.245 -9.840 1.00 98.75 81 ILE A C 1
ATOM 595 O O . ILE A 1 81 ? -7.305 -11.432 -9.404 1.00 98.75 81 ILE A O 1
ATOM 599 N N . SER A 1 82 ? -5.955 -10.726 -11.054 1.00 98.69 82 SER A N 1
ATOM 600 C CA . SER A 1 82 ? -7.023 -10.229 -11.933 1.00 98.69 82 SER A CA 1
ATOM 601 C C . SER A 1 82 ? -7.976 -11.327 -12.399 1.00 98.69 82 SER A C 1
ATOM 603 O O . SER A 1 82 ? -9.151 -11.041 -12.636 1.00 98.69 82 SER A O 1
ATOM 605 N N . ALA A 1 83 ? -7.532 -12.588 -12.457 1.00 98.19 83 ALA A N 1
ATOM 606 C CA . ALA A 1 83 ? -8.407 -13.732 -12.724 1.00 98.19 83 ALA A CA 1
ATOM 607 C C . ALA A 1 83 ? -9.562 -13.839 -11.707 1.00 98.19 83 ALA A C 1
ATOM 609 O O . ALA A 1 83 ? -10.660 -14.277 -12.052 1.00 98.19 83 ALA A O 1
ATOM 610 N N . GLY A 1 84 ? -9.342 -13.375 -10.471 1.00 98.12 84 GLY A N 1
ATOM 611 C CA . GLY A 1 84 ? -10.365 -13.294 -9.433 1.00 98.12 84 GLY A CA 1
ATOM 612 C C . GLY A 1 84 ? -11.354 -12.142 -9.603 1.00 98.12 84 GLY A C 1
ATOM 613 O O . GLY A 1 84 ? -12.407 -12.169 -8.975 1.00 98.12 84 GLY A O 1
ATOM 614 N N . ARG A 1 85 ? -11.066 -11.156 -10.464 1.00 98.12 85 ARG A N 1
ATOM 615 C CA . ARG A 1 85 ? -11.820 -9.894 -10.609 1.00 98.12 85 ARG A CA 1
ATOM 616 C C . ARG A 1 85 ? -11.930 -9.129 -9.276 1.00 98.12 85 ARG A C 1
ATOM 618 O O . ARG A 1 85 ? -13.031 -8.979 -8.735 1.00 98.12 85 ARG A O 1
ATOM 625 N N . PRO A 1 86 ? -10.801 -8.667 -8.710 1.00 98.50 86 PRO A N 1
ATOM 626 C CA . PRO A 1 86 ? -10.828 -7.808 -7.533 1.00 98.50 86 PRO A CA 1
ATOM 627 C C . PRO A 1 86 ? -11.485 -6.466 -7.862 1.00 98.50 86 PRO A C 1
ATOM 629 O O . PRO A 1 86 ? -11.584 -6.059 -9.019 1.00 98.50 86 PRO A O 1
ATOM 632 N N . VAL A 1 87 ? -11.895 -5.746 -6.825 1.00 98.25 87 VAL A N 1
ATOM 633 C CA . VAL A 1 87 ? -12.405 -4.376 -6.946 1.00 98.25 87 VAL A CA 1
ATOM 634 C C . VAL A 1 87 ? -11.283 -3.425 -7.346 1.00 98.25 87 VAL A C 1
ATOM 636 O O . VAL A 1 87 ? -11.438 -2.643 -8.280 1.00 98.25 87 VAL A O 1
ATOM 639 N N . ALA A 1 88 ? -10.155 -3.512 -6.647 1.00 98.50 88 ALA A N 1
ATOM 640 C CA . ALA A 1 88 ? -8.963 -2.720 -6.903 1.00 98.50 88 ALA A CA 1
ATOM 641 C C . ALA A 1 88 ? -7.723 -3.488 -6.445 1.00 98.50 88 ALA A C 1
ATOM 643 O O . ALA A 1 88 ? -7.801 -4.302 -5.518 1.00 98.50 88 ALA A O 1
ATOM 644 N N . ILE A 1 89 ? -6.588 -3.196 -7.076 1.00 98.88 89 ILE A N 1
ATOM 645 C CA . ILE A 1 89 ? -5.279 -3.730 -6.704 1.00 98.88 89 ILE A CA 1
ATOM 646 C C . ILE A 1 89 ? -4.370 -2.548 -6.361 1.00 98.88 89 ILE A C 1
ATOM 648 O O . ILE A 1 89 ? -4.005 -1.770 -7.237 1.00 98.88 89 ILE A O 1
ATOM 652 N N . GLY A 1 90 ? -4.009 -2.396 -5.094 1.00 98.69 90 GLY A N 1
ATOM 653 C CA . GLY A 1 90 ? -2.973 -1.466 -4.665 1.00 98.69 90 GLY A CA 1
ATOM 654 C C . GLY A 1 90 ? -1.614 -2.153 -4.700 1.00 98.69 90 GLY A C 1
ATOM 655 O O . GLY A 1 90 ? -1.418 -3.144 -4.003 1.00 98.69 90 GLY A O 1
ATOM 656 N N . LEU A 1 91 ? -0.675 -1.618 -5.476 1.00 98.50 91 LEU A N 1
ATOM 657 C CA . LEU A 1 91 ? 0.707 -2.088 -5.521 1.00 98.50 91 LEU A CA 1
ATOM 658 C C . LEU A 1 91 ? 1.602 -1.104 -4.761 1.00 98.50 91 LEU A C 1
ATOM 660 O O . LEU A 1 91 ? 2.019 -0.079 -5.307 1.00 98.50 91 LEU A O 1
ATOM 664 N N . ASP A 1 92 ? 1.866 -1.425 -3.496 1.00 97.19 92 ASP A N 1
ATOM 665 C CA . ASP A 1 92 ? 2.749 -0.691 -2.587 1.00 97.19 92 ASP A CA 1
ATOM 666 C C . ASP A 1 92 ? 4.220 -1.027 -2.875 1.00 97.19 92 ASP A C 1
ATOM 668 O O . ASP A 1 92 ? 4.943 -1.645 -2.095 1.00 97.19 92 ASP A O 1
ATOM 672 N N . ILE A 1 93 ? 4.624 -0.697 -4.103 1.00 96.88 93 ILE A N 1
ATOM 673 C CA . ILE A 1 93 ? 5.987 -0.798 -4.612 1.00 96.88 93 ILE A CA 1
ATOM 674 C C . ILE A 1 93 ? 6.233 0.437 -5.474 1.00 96.88 93 ILE A C 1
ATOM 676 O O . ILE A 1 93 ? 5.504 0.703 -6.434 1.00 96.88 93 ILE A O 1
ATOM 680 N N . ILE A 1 94 ? 7.279 1.193 -5.153 1.00 95.88 94 ILE A N 1
ATOM 681 C CA . ILE A 1 94 ? 7.603 2.430 -5.863 1.00 95.88 94 ILE A CA 1
ATOM 682 C C . ILE A 1 94 ? 8.506 2.106 -7.057 1.00 95.88 94 ILE A C 1
ATOM 684 O O . ILE A 1 94 ? 9.677 1.761 -6.912 1.00 95.88 94 ILE A O 1
ATOM 688 N N . PHE A 1 95 ? 7.962 2.238 -8.267 1.00 97.31 95 PHE A N 1
ATOM 689 C CA . PHE A 1 95 ? 8.673 1.979 -9.523 1.00 97.31 95 PHE A CA 1
ATOM 690 C C . PHE A 1 95 ? 9.274 3.250 -10.128 1.00 97.31 95 PHE A C 1
ATOM 692 O O . PHE A 1 95 ? 8.927 3.627 -11.247 1.00 97.31 95 PHE A O 1
ATOM 699 N N . SER A 1 96 ? 10.128 3.940 -9.374 1.00 95.50 96 SER A N 1
ATOM 700 C CA . SER A 1 96 ? 10.654 5.264 -9.735 1.00 95.50 96 SER A CA 1
ATOM 701 C C . SER A 1 96 ? 11.691 5.272 -10.849 1.00 95.50 96 SER A C 1
ATOM 703 O O . SER A 1 96 ? 11.843 6.277 -11.540 1.00 95.50 96 SER A O 1
ATOM 705 N N . GLU A 1 97 ? 12.379 4.152 -11.045 1.00 96.75 97 GLU A N 1
ATOM 706 C CA . GLU A 1 97 ? 13.446 4.016 -12.030 1.00 96.75 97 GLU A CA 1
ATOM 707 C C . GLU A 1 97 ? 13.079 3.002 -13.122 1.00 96.75 97 GLU A C 1
ATOM 709 O O . GLU A 1 97 ? 12.327 2.047 -12.853 1.00 96.75 97 GLU A O 1
ATOM 714 N N . PRO A 1 98 ? 13.595 3.194 -14.357 1.00 97.50 98 PRO A N 1
ATOM 715 C CA . PRO A 1 98 ? 13.498 2.190 -15.408 1.00 97.50 98 PRO A CA 1
ATOM 716 C C . PRO A 1 98 ? 14.016 0.837 -14.928 1.00 97.50 98 PRO A C 1
ATOM 718 O O . PRO A 1 98 ? 14.967 0.765 -14.149 1.00 97.50 98 PRO A O 1
ATOM 721 N N . SER A 1 99 ? 13.410 -0.246 -15.406 1.00 97.50 99 SER A N 1
ATOM 722 C CA . SER A 1 99 ? 13.875 -1.581 -15.045 1.00 97.50 99 SER A CA 1
ATOM 723 C C . SER A 1 99 ? 15.343 -1.773 -15.457 1.00 97.50 99 SER A C 1
ATOM 725 O O . SER A 1 99 ? 15.688 -1.520 -16.618 1.00 97.50 99 SER A O 1
ATOM 727 N N . PRO A 1 100 ? 16.203 -2.323 -14.573 1.00 95.81 100 PRO A N 1
ATOM 728 C CA . PRO A 1 100 ? 17.579 -2.674 -14.929 1.00 95.81 100 PRO A CA 1
ATOM 729 C C . PRO A 1 100 ? 17.642 -3.789 -15.988 1.00 95.81 100 PRO A C 1
ATOM 731 O O . PRO A 1 100 ? 18.688 -4.027 -16.581 1.00 95.81 100 PRO A O 1
ATOM 734 N N . ARG A 1 101 ? 16.516 -4.467 -16.250 1.00 96.19 101 ARG A N 1
ATOM 735 C CA . ARG A 1 101 ? 16.364 -5.509 -17.279 1.00 96.19 101 ARG A CA 1
ATOM 736 C C . ARG A 1 101 ? 15.892 -4.940 -18.627 1.00 96.19 101 ARG A C 1
ATOM 738 O O . ARG A 1 101 ? 15.607 -5.693 -19.555 1.00 96.19 101 ARG A O 1
ATOM 745 N N . GLY A 1 102 ? 15.822 -3.614 -18.742 1.00 96.25 102 GLY A N 1
ATOM 746 C CA . GLY A 1 102 ? 15.530 -2.887 -19.970 1.00 96.25 102 GLY A CA 1
ATOM 747 C C . GLY A 1 102 ? 14.043 -2.574 -20.200 1.00 96.25 102 GLY A C 1
ATOM 748 O O . GLY A 1 102 ? 13.163 -3.061 -19.484 1.00 96.25 102 GLY A O 1
ATOM 749 N N . PRO A 1 103 ? 13.728 -1.777 -21.240 1.00 97.06 103 PRO A N 1
ATOM 750 C CA . PRO A 1 103 ? 12.382 -1.231 -21.460 1.00 97.06 103 PRO A CA 1
ATOM 751 C C . PRO A 1 103 ? 11.292 -2.284 -21.698 1.00 97.06 103 PRO A C 1
ATOM 753 O O . PRO A 1 103 ? 10.115 -2.034 -21.436 1.00 97.06 103 PRO A O 1
ATOM 756 N N . ALA A 1 104 ? 11.663 -3.465 -22.202 1.00 97.69 104 ALA A N 1
ATOM 757 C CA . ALA A 1 104 ? 10.728 -4.565 -22.421 1.00 97.69 104 ALA A CA 1
ATOM 758 C C . ALA A 1 104 ? 10.140 -5.103 -21.104 1.00 97.69 104 ALA A C 1
ATOM 760 O O . ALA A 1 104 ? 8.983 -5.530 -21.091 1.00 97.69 104 ALA A O 1
ATOM 761 N N . ASP A 1 105 ? 10.906 -5.045 -20.010 1.00 98.25 105 ASP A N 1
ATOM 762 C CA . ASP A 1 105 ? 10.464 -5.469 -18.681 1.00 98.25 105 ASP A CA 1
ATOM 763 C C . ASP A 1 105 ? 9.440 -4.463 -18.124 1.00 98.25 105 ASP A C 1
ATOM 765 O O . ASP A 1 105 ? 8.328 -4.850 -17.761 1.00 98.25 105 ASP A O 1
ATOM 769 N N . ASP A 1 106 ? 9.717 -3.153 -18.190 1.00 98.31 106 ASP A N 1
ATOM 770 C CA . ASP A 1 106 ? 8.726 -2.123 -17.824 1.00 98.31 106 ASP A CA 1
ATOM 771 C C . ASP A 1 106 ? 7.455 -2.218 -18.678 1.00 98.31 106 ASP A C 1
ATOM 773 O O . ASP A 1 106 ? 6.342 -2.094 -18.162 1.00 98.31 106 ASP A O 1
ATOM 777 N N . ALA A 1 107 ? 7.595 -2.501 -19.978 1.00 98.19 107 ALA A N 1
ATOM 778 C CA . ALA A 1 107 ? 6.458 -2.711 -20.867 1.00 98.19 107 ALA A CA 1
ATOM 779 C C . ALA A 1 107 ? 5.628 -3.948 -20.482 1.00 98.19 107 ALA A C 1
ATOM 781 O O . ALA A 1 107 ? 4.411 -3.946 -20.676 1.00 98.19 107 ALA A O 1
ATOM 782 N N . ALA A 1 108 ? 6.245 -5.002 -19.935 1.00 98.50 108 ALA A N 1
ATOM 783 C CA . ALA A 1 108 ? 5.525 -6.183 -19.468 1.00 98.50 108 ALA A CA 1
ATOM 784 C C . ALA A 1 108 ? 4.579 -5.835 -18.313 1.00 98.50 108 ALA A C 1
ATOM 786 O O . ALA A 1 108 ? 3.389 -6.160 -18.387 1.00 98.50 108 ALA A O 1
ATOM 787 N N . LEU A 1 109 ? 5.073 -5.109 -17.305 1.00 98.81 109 LEU A N 1
ATOM 788 C CA . LEU A 1 109 ? 4.237 -4.648 -16.197 1.00 98.81 109 LEU A CA 1
ATOM 789 C C . LEU A 1 109 ? 3.226 -3.591 -16.646 1.00 98.81 109 LEU A C 1
ATOM 791 O O . LEU A 1 109 ? 2.059 -3.705 -16.290 1.00 98.81 109 LEU A O 1
ATOM 795 N N . ALA A 1 110 ? 3.612 -2.626 -17.487 1.00 98.81 110 ALA A N 1
ATOM 796 C CA . ALA A 1 110 ? 2.689 -1.606 -17.994 1.00 98.81 110 ALA A CA 1
ATOM 797 C C . ALA A 1 110 ? 1.480 -2.231 -18.704 1.00 98.81 110 ALA A C 1
ATOM 799 O O . ALA A 1 110 ? 0.343 -1.822 -18.477 1.00 98.81 110 ALA A O 1
ATOM 800 N N . ARG A 1 111 ? 1.706 -3.268 -19.523 1.00 98.75 111 ARG A N 1
ATOM 801 C CA . ARG A 1 111 ? 0.618 -4.005 -20.178 1.00 98.75 111 ARG A CA 1
ATOM 802 C C . ARG A 1 111 ? -0.273 -4.733 -19.172 1.00 98.75 111 ARG A C 1
ATOM 804 O O . ARG A 1 111 ? -1.481 -4.728 -19.361 1.00 98.75 111 ARG A O 1
ATOM 811 N N . ALA A 1 112 ? 0.289 -5.355 -18.135 1.00 98.81 112 ALA A N 1
ATOM 812 C CA . ALA A 1 112 ? -0.504 -6.033 -17.105 1.00 98.81 112 ALA A CA 1
ATOM 813 C C . ALA A 1 112 ? -1.350 -5.048 -16.286 1.00 98.81 112 ALA A C 1
ATOM 815 O O . ALA A 1 112 ? -2.542 -5.270 -16.099 1.00 98.81 112 ALA A O 1
ATOM 816 N N . VAL A 1 113 ? -0.762 -3.916 -15.892 1.00 98.88 113 VAL A N 1
ATOM 817 C CA . VAL A 1 113 ? -1.455 -2.808 -15.219 1.00 98.88 113 VAL A CA 1
ATOM 818 C C . VAL A 1 113 ? -2.627 -2.305 -16.070 1.00 98.88 113 VAL A C 1
ATOM 820 O O . VAL A 1 113 ? -3.751 -2.224 -15.577 1.00 98.88 113 VAL A O 1
ATOM 823 N N . ALA A 1 114 ? -2.391 -2.043 -17.361 1.00 98.75 114 ALA A N 1
ATOM 824 C CA . ALA A 1 114 ? -3.433 -1.588 -18.281 1.00 98.75 114 ALA A CA 1
ATOM 825 C C . ALA A 1 114 ? -4.538 -2.637 -18.500 1.00 98.75 114 ALA A C 1
ATOM 827 O O . ALA A 1 114 ? -5.710 -2.279 -18.561 1.00 98.75 114 ALA A O 1
ATOM 828 N N . ARG A 1 115 ? -4.185 -3.929 -18.606 1.00 98.56 115 ARG A N 1
ATOM 829 C CA . ARG A 1 115 ? -5.161 -5.026 -18.744 1.00 98.56 115 ARG A CA 1
ATOM 830 C C . ARG A 1 115 ? -6.048 -5.177 -17.511 1.00 98.56 115 ARG A C 1
ATOM 832 O O . ARG A 1 115 ? -7.236 -5.436 -17.668 1.00 98.56 115 ARG A O 1
ATOM 839 N N . ALA A 1 116 ? -5.476 -5.047 -16.314 1.00 98.56 116 ALA A N 1
ATOM 840 C CA . ALA A 1 116 ? -6.225 -5.125 -15.064 1.00 98.56 116 ALA A CA 1
ATOM 841 C C . ALA A 1 116 ? -7.195 -3.939 -14.915 1.00 98.56 116 ALA A C 1
ATOM 843 O O . ALA A 1 116 ? -8.328 -4.113 -14.476 1.00 98.56 116 ALA A O 1
ATOM 844 N N . GLY A 1 117 ? -6.770 -2.732 -15.311 1.00 98.44 117 GLY A N 1
ATOM 845 C CA . GLY A 1 117 ? -7.630 -1.543 -15.396 1.00 98.44 117 GLY A CA 1
ATOM 846 C C . GLY A 1 117 ? -8.066 -0.945 -14.051 1.00 98.44 117 GLY A C 1
ATOM 847 O O . GLY A 1 117 ? -8.726 0.089 -14.025 1.00 98.44 117 GLY A O 1
ATOM 848 N N . ASN A 1 118 ? -7.686 -1.558 -12.929 1.00 98.69 118 ASN A N 1
ATOM 849 C CA . ASN A 1 118 ? -8.056 -1.155 -11.569 1.00 98.69 118 ASN A CA 1
ATOM 850 C C . ASN A 1 118 ? -6.856 -1.164 -10.602 1.00 98.69 118 ASN A C 1
ATOM 852 O O . ASN A 1 118 ? -7.001 -1.442 -9.409 1.00 98.69 118 ASN A O 1
ATOM 856 N N . VAL A 1 119 ? -5.662 -0.875 -11.127 1.00 98.88 119 VAL A N 1
ATOM 857 C CA . VAL A 1 119 ? -4.411 -0.869 -10.359 1.00 98.88 119 VAL A CA 1
ATOM 858 C C . VAL A 1 119 ? -4.056 0.545 -9.903 1.00 98.88 119 VAL A C 1
ATOM 860 O O . VAL A 1 119 ? -3.995 1.463 -10.724 1.00 98.88 119 VAL A O 1
ATOM 863 N N . VAL A 1 120 ? -3.764 0.697 -8.612 1.00 98.81 120 VAL A N 1
ATOM 864 C CA . VAL A 1 120 ? -3.180 1.902 -8.007 1.00 98.81 120 VAL A CA 1
ATOM 865 C C . VAL A 1 120 ? -1.699 1.650 -7.746 1.00 98.81 120 VAL A C 1
ATOM 867 O O . VAL A 1 120 ? -1.345 0.649 -7.124 1.00 98.81 120 VAL A O 1
ATOM 870 N N . LEU A 1 121 ? -0.832 2.550 -8.211 1.00 98.56 121 LEU A N 1
ATOM 871 C CA . LEU A 1 121 ? 0.609 2.483 -7.948 1.00 98.56 121 LEU A CA 1
ATOM 872 C C . LEU A 1 121 ? 1.006 3.428 -6.813 1.00 98.56 121 LEU A C 1
ATOM 874 O O . LEU A 1 121 ? 0.502 4.551 -6.729 1.00 98.56 121 LEU A O 1
ATOM 878 N N . ALA A 1 122 ? 1.950 2.991 -5.983 1.00 97.56 122 ALA A N 1
ATOM 879 C CA . ALA A 1 122 ? 2.546 3.831 -4.957 1.00 97.56 122 ALA A CA 1
ATOM 880 C C . ALA A 1 122 ? 3.523 4.865 -5.539 1.00 97.56 122 ALA A C 1
ATOM 882 O O . ALA A 1 122 ? 4.292 4.601 -6.468 1.00 97.56 122 ALA A O 1
ATOM 883 N N . ALA A 1 123 ? 3.505 6.050 -4.942 1.00 95.25 123 ALA A N 1
ATOM 884 C CA . ALA A 1 123 ? 4.499 7.101 -5.091 1.00 95.25 123 ALA A CA 1
ATOM 885 C C . ALA A 1 123 ? 4.966 7.551 -3.704 1.00 95.25 123 ALA A C 1
ATOM 887 O O . ALA A 1 123 ? 4.219 7.446 -2.737 1.00 95.25 123 ALA A O 1
ATOM 888 N N . ALA A 1 124 ? 6.164 8.113 -3.598 1.00 90.88 124 ALA A N 1
ATOM 889 C CA . ALA A 1 124 ? 6.602 8.777 -2.370 1.00 90.88 124 ALA A CA 1
ATOM 890 C C . ALA A 1 124 ? 6.727 10.283 -2.584 1.00 90.88 124 ALA A C 1
ATOM 892 O O . ALA A 1 124 ? 6.902 10.755 -3.706 1.00 90.88 124 ALA A O 1
ATOM 893 N N . ILE A 1 125 ? 6.650 11.037 -1.493 1.00 86.88 125 ILE A N 1
ATOM 894 C CA . ILE A 1 125 ? 7.040 12.443 -1.468 1.00 86.88 125 ILE A CA 1
ATOM 895 C C . ILE A 1 125 ? 8.175 12.586 -0.465 1.00 86.88 125 ILE A C 1
ATOM 897 O O . ILE A 1 125 ? 8.016 12.269 0.713 1.00 86.88 125 ILE A O 1
ATOM 901 N N . THR A 1 126 ? 9.310 13.095 -0.929 1.00 79.44 126 THR A N 1
ATOM 902 C CA . THR A 1 126 ? 10.445 13.428 -0.076 1.00 79.44 126 THR A CA 1
ATOM 903 C C . THR A 1 126 ? 10.441 14.926 0.166 1.00 79.44 126 THR A C 1
ATOM 905 O O . THR A 1 126 ? 10.557 15.723 -0.765 1.00 79.44 126 THR A O 1
ATOM 908 N N . ARG A 1 127 ? 10.311 15.322 1.433 1.00 75.62 127 ARG A N 1
ATOM 909 C CA . ARG A 1 127 ? 10.461 16.716 1.843 1.00 75.62 127 ARG A CA 1
ATOM 910 C C . ARG A 1 127 ? 11.843 16.917 2.446 1.00 75.62 127 ARG A C 1
ATOM 912 O O . ARG A 1 127 ? 12.126 16.414 3.527 1.00 75.62 127 ARG A O 1
ATOM 919 N N . VAL A 1 128 ? 12.677 17.685 1.761 1.00 72.81 128 VAL A N 1
ATOM 920 C CA . VAL A 1 128 ? 13.959 18.160 2.277 1.00 72.81 128 VAL A CA 1
ATOM 921 C C . VAL A 1 128 ? 13.716 19.536 2.885 1.00 72.81 128 VAL A C 1
ATOM 923 O O . VAL A 1 128 ? 13.207 20.431 2.210 1.00 72.81 128 VAL A O 1
ATOM 926 N N . VAL A 1 129 ? 14.002 19.695 4.176 1.00 72.06 129 VAL A N 1
ATOM 927 C CA . VAL A 1 129 ? 13.926 20.983 4.880 1.00 72.06 129 VAL A CA 1
AT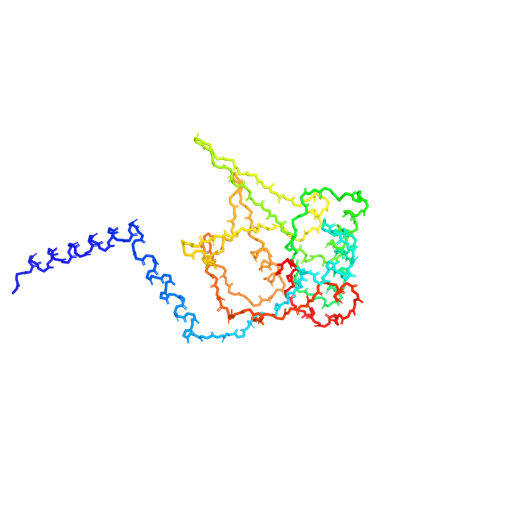OM 928 C C . VAL A 1 129 ? 15.334 21.333 5.340 1.00 72.06 129 VAL A C 1
ATOM 930 O O . VAL A 1 129 ? 15.875 20.672 6.220 1.00 72.06 129 VAL A O 1
ATOM 933 N N . GLU A 1 130 ? 15.916 22.366 4.742 1.00 76.06 130 GLU A N 1
ATOM 934 C CA . GLU A 1 130 ? 17.206 22.939 5.132 1.00 76.06 130 GLU A CA 1
ATOM 935 C C . GLU A 1 130 ? 16.998 24.371 5.637 1.00 76.06 130 GLU A C 1
ATOM 937 O O . GLU A 1 130 ? 15.951 24.978 5.404 1.00 76.06 130 GLU A O 1
ATOM 942 N N . ALA A 1 131 ? 17.965 24.915 6.381 1.00 75.00 131 ALA A N 1
ATOM 943 C CA . ALA A 1 131 ? 17.841 26.216 7.040 1.00 75.00 131 ALA A CA 1
ATOM 944 C C . ALA A 1 131 ? 17.505 27.344 6.036 1.00 75.00 131 ALA A C 1
ATOM 946 O O . ALA A 1 131 ? 18.382 27.889 5.371 1.00 75.00 131 ALA A O 1
ATOM 947 N N . GLY A 1 132 ? 16.214 27.686 5.945 1.00 73.12 132 GLY A N 1
ATOM 948 C CA . GLY A 1 132 ? 15.665 28.736 5.081 1.00 73.12 132 GLY A CA 1
ATOM 949 C C . GLY A 1 132 ? 14.867 28.253 3.864 1.00 73.12 132 GLY A C 1
ATOM 950 O O . GLY A 1 132 ? 14.173 29.070 3.265 1.00 73.12 132 GLY A O 1
ATOM 951 N N . TRP A 1 133 ? 14.899 26.960 3.512 1.00 70.31 133 TRP A N 1
ATOM 952 C CA . TRP A 1 133 ? 14.222 26.441 2.316 1.00 70.31 133 TRP A CA 1
ATOM 953 C C . TRP A 1 133 ? 13.662 25.033 2.527 1.00 70.31 133 TRP A C 1
ATOM 955 O O . TRP A 1 133 ? 14.266 24.181 3.174 1.00 70.31 133 TRP A O 1
ATOM 965 N N . SER A 1 134 ? 12.501 24.765 1.932 1.00 74.12 134 SER A N 1
ATOM 966 C CA . SER A 1 134 ? 11.952 23.414 1.838 1.00 74.12 134 SER A CA 1
ATOM 967 C C . SER A 1 134 ? 11.755 23.044 0.376 1.00 74.12 134 SER A C 1
ATOM 969 O O . SER A 1 134 ? 11.096 23.771 -0.366 1.00 74.12 134 SER A O 1
ATOM 971 N N . LYS A 1 135 ? 12.298 21.893 -0.022 1.00 75.88 135 LYS A N 1
ATOM 972 C CA . LYS A 1 135 ? 12.049 21.264 -1.316 1.00 75.88 135 LYS A CA 1
ATOM 973 C C . LYS A 1 135 ? 11.188 20.028 -1.110 1.00 75.88 135 LYS A C 1
ATOM 975 O O . LYS A 1 135 ? 11.402 19.259 -0.178 1.00 75.88 135 LYS A O 1
ATOM 980 N N . THR A 1 136 ? 10.183 19.861 -1.958 1.00 77.38 136 THR A N 1
ATOM 981 C CA . THR A 1 136 ? 9.307 18.689 -1.949 1.00 77.38 136 THR A CA 1
ATOM 982 C C . THR A 1 136 ? 9.425 18.017 -3.307 1.00 77.38 136 THR A C 1
ATOM 984 O O . THR A 1 136 ? 8.946 18.567 -4.294 1.00 77.38 136 THR A O 1
ATOM 987 N N . ASP A 1 137 ? 10.095 16.867 -3.351 1.00 81.06 137 ASP A N 1
ATOM 988 C CA . ASP A 1 137 ? 10.328 16.102 -4.573 1.00 81.06 137 ASP A CA 1
ATOM 989 C C . ASP A 1 137 ? 9.436 14.851 -4.590 1.00 81.06 137 ASP A C 1
ATOM 991 O O . ASP A 1 137 ? 9.437 14.078 -3.625 1.00 81.06 137 ASP A O 1
ATOM 995 N N . PRO A 1 138 ? 8.654 14.630 -5.660 1.00 86.31 138 PRO A N 1
ATOM 996 C CA . PRO A 1 138 ? 7.827 13.447 -5.791 1.00 86.31 138 PRO A CA 1
ATOM 997 C C . PRO A 1 138 ? 8.620 12.321 -6.457 1.00 86.31 138 PRO A C 1
ATOM 999 O O . PRO A 1 138 ? 9.158 12.462 -7.555 1.00 86.31 138 PRO A O 1
ATOM 1002 N N . THR A 1 139 ? 8.601 11.156 -5.836 1.00 92.00 139 THR A N 1
ATOM 1003 C CA . THR A 1 139 ? 9.127 9.917 -6.396 1.00 92.00 139 THR A CA 1
ATOM 1004 C C . THR A 1 139 ? 7.969 9.159 -7.040 1.00 92.00 139 THR A C 1
ATOM 1006 O O . THR A 1 139 ? 7.271 8.376 -6.392 1.00 92.00 139 THR A O 1
ATOM 1009 N N . LEU A 1 140 ? 7.717 9.455 -8.317 1.00 94.06 140 LEU A N 1
ATOM 1010 C CA . LEU A 1 140 ? 6.607 8.894 -9.096 1.00 94.06 140 LEU A CA 1
ATOM 1011 C C . LEU A 1 140 ? 7.021 7.624 -9.851 1.00 94.06 140 LEU A C 1
ATOM 1013 O O . LEU A 1 140 ? 8.169 7.535 -10.282 1.00 94.06 140 LEU A O 1
ATOM 1017 N N . PRO A 1 141 ? 6.082 6.703 -10.145 1.00 97.00 141 PRO A N 1
ATOM 1018 C CA . PRO A 1 141 ? 6.334 5.607 -11.070 1.00 97.00 141 PRO A CA 1
ATOM 1019 C C . PRO A 1 141 ? 6.781 6.096 -12.453 1.00 97.00 141 PRO A C 1
ATOM 1021 O O . PRO A 1 141 ? 6.313 7.142 -12.935 1.00 97.00 141 PRO A O 1
ATOM 1024 N N . VAL A 1 142 ? 7.620 5.301 -13.127 1.00 97.88 142 VAL A N 1
ATOM 1025 C CA . VAL A 1 142 ? 8.079 5.582 -14.493 1.00 97.88 142 VAL A CA 1
ATOM 1026 C C . VAL A 1 142 ? 6.901 5.856 -15.442 1.00 97.88 142 VAL A C 1
ATOM 1028 O O . VAL A 1 142 ? 5.831 5.249 -15.302 1.00 97.88 142 VAL A O 1
ATOM 1031 N N . PRO A 1 143 ? 7.061 6.735 -16.454 1.00 97.62 143 PRO A N 1
ATOM 1032 C CA . PRO A 1 143 ? 5.946 7.189 -17.290 1.00 97.62 143 PRO A CA 1
ATOM 1033 C C . PRO A 1 143 ? 5.159 6.081 -18.002 1.00 97.62 143 PRO A C 1
ATOM 1035 O O . PRO A 1 143 ? 3.980 6.266 -18.302 1.00 97.62 143 PRO A O 1
ATOM 1038 N N . ALA A 1 144 ? 5.794 4.945 -18.309 1.00 97.50 144 ALA A N 1
ATOM 1039 C CA . ALA A 1 144 ? 5.123 3.792 -18.910 1.00 97.50 144 ALA A CA 1
ATOM 1040 C C . ALA A 1 144 ? 4.083 3.170 -17.963 1.00 97.50 144 ALA A C 1
ATOM 1042 O O . ALA A 1 144 ? 2.967 2.885 -18.386 1.00 97.50 144 ALA A O 1
ATOM 1043 N N . LEU A 1 145 ? 4.426 3.026 -16.680 1.00 98.38 145 LEU A N 1
ATOM 1044 C CA . LEU A 1 145 ? 3.542 2.466 -15.657 1.00 98.38 145 LEU A CA 1
ATOM 1045 C C . LEU A 1 145 ? 2.489 3.478 -15.213 1.00 98.38 145 LEU A C 1
ATOM 1047 O O . LEU A 1 145 ? 1.308 3.149 -15.146 1.00 98.38 145 LEU A O 1
ATOM 1051 N N . ARG A 1 146 ? 2.897 4.732 -14.987 1.00 96.81 146 ARG A N 1
ATOM 1052 C CA . ARG A 1 146 ? 1.993 5.803 -14.547 1.00 96.81 146 ARG A CA 1
ATOM 1053 C C . ARG A 1 146 ? 0.825 6.022 -15.507 1.00 96.81 146 ARG A C 1
ATOM 1055 O O . ARG A 1 146 ? -0.292 6.224 -15.056 1.00 96.81 146 ARG A O 1
ATOM 1062 N N . ARG A 1 147 ? 1.074 5.973 -16.821 1.00 98.00 147 ARG A N 1
ATOM 1063 C CA . ARG A 1 147 ? 0.020 6.129 -17.840 1.00 98.00 147 ARG A CA 1
ATOM 1064 C C . ARG A 1 147 ? -0.921 4.927 -17.937 1.00 98.00 147 ARG A C 1
ATOM 1066 O O . ARG A 1 147 ? -2.027 5.087 -18.432 1.00 98.00 147 ARG A O 1
ATOM 1073 N N . ALA A 1 148 ? -0.470 3.744 -17.523 1.00 98.38 148 ALA A N 1
ATOM 1074 C CA . ALA A 1 148 ? -1.269 2.523 -17.555 1.00 98.38 148 ALA A CA 1
ATOM 1075 C C . ALA A 1 148 ? -2.159 2.361 -16.311 1.00 98.38 148 ALA A C 1
ATOM 1077 O O . ALA A 1 148 ? -3.170 1.666 -16.376 1.00 98.38 148 ALA A O 1
ATOM 1078 N N . ALA A 1 149 ? -1.761 2.950 -15.180 1.00 98.56 149 ALA A N 1
ATOM 1079 C CA . ALA A 1 149 ? -2.434 2.788 -13.898 1.00 98.56 149 ALA A CA 1
ATOM 1080 C C . ALA A 1 149 ? -3.782 3.518 -13.837 1.00 98.56 149 ALA A C 1
ATOM 1082 O O . ALA A 1 149 ? -3.958 4.589 -14.415 1.00 98.56 149 ALA A O 1
ATOM 1083 N N . ALA A 1 150 ? -4.715 2.964 -13.061 1.00 98.44 150 ALA A N 1
ATOM 1084 C CA . ALA A 1 150 ? -6.003 3.592 -12.776 1.00 98.44 150 ALA A CA 1
ATOM 1085 C C . ALA A 1 150 ? -5.880 4.762 -11.783 1.00 98.44 150 ALA A C 1
ATOM 1087 O O . ALA A 1 150 ? -6.783 5.596 -11.691 1.00 98.44 150 ALA A O 1
ATOM 1088 N N . GLY A 1 151 ? -4.776 4.805 -11.033 1.00 97.81 151 GLY A N 1
ATOM 1089 C CA . GLY A 1 151 ? -4.426 5.867 -10.102 1.00 97.81 151 GLY A CA 1
ATOM 1090 C C . GLY A 1 151 ? -2.971 5.759 -9.651 1.00 97.81 151 GLY A C 1
ATOM 1091 O O . GLY A 1 151 ? -2.354 4.693 -9.717 1.00 97.81 151 GLY A O 1
ATOM 1092 N N . VAL A 1 152 ? -2.422 6.873 -9.179 1.00 97.25 152 VAL A N 1
ATOM 1093 C CA . VAL A 1 152 ? -1.144 6.920 -8.462 1.00 97.25 152 VAL A CA 1
ATOM 1094 C C . VAL A 1 152 ? -1.388 7.690 -7.180 1.00 97.25 152 VAL A C 1
ATOM 1096 O O . VAL A 1 152 ? -1.921 8.798 -7.237 1.00 97.25 152 VAL A O 1
ATOM 1099 N N . GLY A 1 153 ? -1.007 7.110 -6.048 1.00 95.88 153 GLY A N 1
ATOM 1100 C CA . GLY A 1 153 ? -1.211 7.737 -4.751 1.00 95.88 153 GLY A CA 1
ATOM 1101 C C . GLY A 1 153 ? 0.026 7.667 -3.874 1.00 95.88 153 GLY A C 1
ATOM 1102 O O . GLY A 1 153 ? 0.878 6.789 -4.030 1.00 95.88 153 GLY A O 1
ATOM 1103 N N . THR A 1 154 ? 0.145 8.637 -2.975 1.00 94.69 154 THR A N 1
ATOM 1104 C CA . THR A 1 154 ? 1.314 8.772 -2.113 1.00 94.69 154 THR A CA 1
ATOM 1105 C C . THR A 1 154 ? 1.241 7.818 -0.929 1.00 94.69 154 THR A C 1
ATOM 1107 O O . THR A 1 154 ? 0.229 7.747 -0.234 1.00 94.69 154 THR A O 1
ATOM 1110 N N . VAL A 1 155 ? 2.333 7.102 -0.673 1.00 91.62 155 VAL A N 1
ATOM 1111 C CA . VAL A 1 155 ? 2.540 6.361 0.570 1.00 91.62 155 VAL A CA 1
ATOM 1112 C C . VAL A 1 155 ? 3.279 7.284 1.527 1.00 91.62 155 VAL A C 1
ATOM 1114 O O . VAL A 1 155 ? 4.468 7.565 1.394 1.00 91.62 155 VAL A O 1
ATOM 1117 N N . THR A 1 156 ? 2.530 7.902 2.432 1.00 82.38 156 THR A N 1
ATOM 1118 C CA . THR A 1 156 ? 3.065 8.825 3.435 1.00 82.38 156 THR A CA 1
ATOM 1119 C C . THR A 1 156 ? 2.521 8.421 4.785 1.00 82.38 156 THR A C 1
ATOM 1121 O O . THR A 1 156 ? 1.314 8.274 4.958 1.00 82.38 156 THR A O 1
ATOM 1124 N N . LEU A 1 157 ? 3.424 8.242 5.741 1.00 78.69 157 LEU A N 1
ATOM 1125 C CA . LEU A 1 157 ? 3.079 7.844 7.094 1.00 78.69 157 LEU A CA 1
ATOM 1126 C C . LEU A 1 157 ? 3.266 9.055 8.007 1.00 78.69 157 LEU A C 1
ATOM 1128 O O . LEU A 1 157 ? 4.374 9.580 8.121 1.00 78.69 157 LEU A O 1
ATOM 1132 N N . THR A 1 158 ? 2.185 9.489 8.654 1.00 78.94 158 THR A N 1
ATOM 1133 C CA . THR A 1 158 ? 2.258 10.436 9.768 1.00 78.94 158 THR A CA 1
ATOM 1134 C C . THR A 1 158 ? 2.303 9.622 11.050 1.00 78.94 158 THR A C 1
ATOM 1136 O O . THR A 1 158 ? 1.417 8.811 11.324 1.00 78.94 158 THR A O 1
ATOM 1139 N N . VAL A 1 159 ? 3.359 9.813 11.830 1.00 85.12 159 VAL A N 1
ATOM 1140 C CA . VAL A 1 159 ? 3.558 9.085 13.079 1.00 85.12 159 VAL A CA 1
ATOM 1141 C C . VAL A 1 159 ? 3.397 10.061 14.238 1.00 85.12 159 VAL A C 1
ATOM 1143 O O . VAL A 1 159 ? 4.006 11.131 14.232 1.00 85.12 159 VAL A O 1
ATOM 1146 N N . ASP A 1 160 ? 2.576 9.695 15.221 1.00 87.50 160 ASP A N 1
ATOM 1147 C CA . ASP A 1 160 ? 2.397 10.487 16.437 1.00 87.50 160 ASP A CA 1
ATOM 1148 C C . ASP A 1 160 ? 3.697 10.510 17.266 1.00 87.50 160 ASP A C 1
ATOM 1150 O O . ASP A 1 160 ? 4.620 9.715 17.055 1.00 87.50 160 ASP A O 1
ATOM 1154 N N . ARG A 1 161 ? 3.775 11.394 18.270 1.00 83.62 161 ARG A N 1
ATOM 1155 C CA . ARG A 1 161 ? 4.963 11.538 19.139 1.00 83.62 161 ARG A CA 1
ATOM 1156 C C . ARG A 1 161 ? 5.406 10.240 19.817 1.00 83.62 161 ARG A C 1
ATOM 1158 O O . ARG A 1 161 ? 6.589 10.066 20.093 1.00 83.62 161 ARG A O 1
ATOM 1165 N N . ASP A 1 162 ? 4.473 9.327 20.071 1.00 86.06 162 ASP A N 1
ATOM 1166 C CA . ASP A 1 162 ? 4.742 8.020 20.676 1.00 86.06 162 ASP A CA 1
ATOM 1167 C C . ASP A 1 162 ? 5.150 6.938 19.661 1.00 86.06 162 ASP A C 1
ATOM 1169 O O . ASP A 1 162 ? 5.234 5.759 20.002 1.00 86.06 162 ASP A O 1
ATOM 1173 N N . ARG A 1 163 ? 5.435 7.336 18.419 1.00 87.50 163 ARG A N 1
ATOM 1174 C CA . ARG A 1 163 ? 5.826 6.472 17.302 1.00 87.50 163 ARG A CA 1
ATOM 1175 C C . ARG A 1 163 ? 4.731 5.526 16.796 1.00 87.50 163 ARG A C 1
ATOM 1177 O O . ARG A 1 163 ? 5.032 4.582 16.068 1.00 87.50 163 ARG A O 1
ATOM 1184 N N . THR A 1 164 ? 3.466 5.792 17.119 1.00 89.06 164 THR A N 1
ATOM 1185 C CA . THR A 1 164 ? 2.333 5.032 16.577 1.00 89.06 164 THR A CA 1
ATOM 1186 C C . THR A 1 164 ? 1.706 5.753 15.387 1.00 89.06 164 THR A C 1
ATOM 1188 O O . THR A 1 164 ? 1.482 6.962 15.410 1.00 89.06 164 THR A O 1
ATOM 1191 N N . LEU A 1 165 ? 1.373 5.001 14.341 1.00 90.31 165 LEU A N 1
ATOM 1192 C CA . LEU A 1 165 ? 0.669 5.517 13.173 1.00 90.31 165 LEU A CA 1
ATOM 1193 C C . LEU A 1 165 ? -0.839 5.487 13.419 1.00 90.31 165 LEU A C 1
ATOM 1195 O O . LEU A 1 165 ? -1.481 4.471 13.172 1.00 90.31 165 LEU A O 1
ATOM 1199 N N . ARG A 1 166 ? -1.416 6.583 13.920 1.00 91.50 166 ARG A N 1
ATOM 1200 C CA . ARG A 1 166 ? -2.876 6.690 14.111 1.00 91.50 166 ARG A CA 1
ATOM 1201 C C . ARG A 1 166 ? -3.568 7.507 13.040 1.00 91.50 166 ARG A C 1
ATOM 1203 O O . ARG A 1 166 ? -4.793 7.481 12.979 1.00 91.50 166 ARG A O 1
ATOM 1210 N N . ARG A 1 167 ? -2.825 8.240 12.215 1.00 90.56 167 ARG A N 1
ATOM 1211 C CA . ARG A 1 167 ? -3.372 9.189 11.244 1.00 90.56 167 ARG A CA 1
ATOM 1212 C C . ARG A 1 167 ? -2.728 8.961 9.889 1.00 90.56 167 ARG A C 1
ATOM 1214 O O . ARG A 1 167 ? -1.523 8.746 9.802 1.00 90.56 167 ARG A O 1
ATOM 1221 N N . VAL A 1 168 ? -3.544 9.009 8.845 1.00 91.38 168 VAL A N 1
ATOM 1222 C CA . VAL A 1 168 ? -3.080 8.901 7.461 1.00 91.38 168 VAL A CA 1
ATOM 1223 C C . VAL A 1 168 ? -3.547 10.136 6.701 1.00 91.38 168 VAL A C 1
ATOM 1225 O O . VAL A 1 168 ? -4.742 10.451 6.757 1.00 91.38 168 VAL A O 1
ATOM 1228 N N . PRO A 1 169 ? -2.650 10.864 6.015 1.00 91.88 169 PRO A N 1
ATOM 1229 C CA . PRO A 1 169 ? -3.054 11.967 5.160 1.00 91.88 169 PRO A CA 1
ATOM 1230 C C . PRO A 1 169 ? -3.889 11.455 3.992 1.00 91.88 169 PRO A C 1
ATOM 1232 O O . PRO A 1 169 ? -3.542 10.464 3.370 1.00 91.88 169 PRO A O 1
ATOM 1235 N N . LEU A 1 170 ? -4.981 12.148 3.668 1.00 92.69 170 LEU A N 1
ATOM 1236 C CA . LEU A 1 170 ? -5.796 11.854 2.483 1.00 92.69 170 LEU A CA 1
ATOM 1237 C C . LEU A 1 170 ? -5.170 12.430 1.211 1.00 92.69 170 LEU A C 1
ATOM 1239 O O . LEU A 1 170 ? -5.466 11.986 0.099 1.00 92.69 170 LEU A O 1
ATOM 1243 N N . ARG A 1 171 ? -4.340 13.466 1.370 1.00 90.62 171 ARG A N 1
ATOM 1244 C CA . ARG A 1 171 ? -3.593 14.122 0.299 1.00 90.62 171 ARG A CA 1
ATOM 1245 C C . ARG A 1 171 ? -2.243 14.595 0.821 1.00 90.62 171 ARG A C 1
ATOM 1247 O O . ARG A 1 171 ? -2.139 15.042 1.960 1.00 90.62 171 ARG A O 1
ATOM 1254 N N . SER A 1 172 ? -1.238 14.583 -0.040 1.00 87.62 172 SER A N 1
ATOM 1255 C CA . SER A 1 172 ? 0.087 15.129 0.237 1.00 87.62 172 SER A CA 1
ATOM 1256 C C . SER A 1 172 ? 0.348 16.333 -0.668 1.00 87.62 172 SER A C 1
ATOM 1258 O O . SER A 1 172 ? 0.066 16.294 -1.868 1.00 87.62 172 SER A O 1
ATOM 1260 N N . ALA A 1 173 ? 0.865 17.420 -0.096 1.00 81.94 173 ALA A N 1
ATOM 1261 C CA . ALA A 1 173 ? 1.212 18.619 -0.853 1.00 81.94 173 ALA A CA 1
ATOM 1262 C C . ALA A 1 173 ? 2.464 18.383 -1.710 1.00 81.94 173 ALA A C 1
ATOM 1264 O O . ALA A 1 173 ? 3.451 17.827 -1.231 1.00 81.94 173 ALA A O 1
ATOM 1265 N N . LEU A 1 174 ? 2.424 18.850 -2.956 1.00 77.69 174 LEU A N 1
ATOM 1266 C CA . LEU A 1 174 ? 3.509 18.790 -3.925 1.00 77.69 174 LEU A CA 1
ATOM 1267 C C . LEU A 1 174 ? 3.634 20.151 -4.623 1.00 77.69 174 LEU A C 1
ATOM 1269 O O . LEU A 1 174 ? 3.026 20.405 -5.661 1.00 77.69 174 LEU A O 1
ATOM 1273 N N . GLY A 1 175 ? 4.395 21.064 -4.018 1.00 73.94 175 GLY A N 1
ATOM 1274 C CA . GLY A 1 175 ? 4.436 22.455 -4.473 1.00 73.94 175 GLY A CA 1
ATOM 1275 C C . GLY A 1 175 ? 3.046 23.099 -4.393 1.00 73.94 175 GLY A C 1
ATOM 1276 O O . GLY A 1 175 ? 2.482 23.194 -3.305 1.00 73.94 175 GLY A O 1
ATOM 1277 N N . ALA A 1 176 ? 2.504 23.527 -5.537 1.00 72.12 176 ALA A N 1
ATOM 1278 C CA . ALA A 1 176 ? 1.147 24.075 -5.650 1.00 72.12 176 ALA A CA 1
ATOM 1279 C C . ALA A 1 176 ? 0.062 22.999 -5.862 1.00 72.12 176 ALA A C 1
ATOM 1281 O O . ALA A 1 176 ? -1.127 23.293 -5.747 1.00 72.12 176 ALA A O 1
ATOM 1282 N N . GLU A 1 177 ? 0.453 21.763 -6.177 1.00 80.69 177 GLU A N 1
ATOM 1283 C CA . GLU A 1 177 ? -0.468 20.654 -6.406 1.00 80.69 177 GLU A CA 1
ATOM 1284 C C . GLU A 1 177 ? -0.641 19.802 -5.144 1.00 80.69 177 GLU A C 1
ATOM 1286 O O . GLU A 1 177 ? 0.123 19.882 -4.181 1.00 80.69 177 GLU A O 1
ATOM 1291 N N . THR A 1 178 ? -1.669 18.956 -5.139 1.00 86.88 178 THR A N 1
ATOM 1292 C CA . THR A 1 178 ? -1.847 17.935 -4.103 1.00 86.88 178 THR A CA 1
ATOM 1293 C C . THR A 1 178 ? -2.060 16.588 -4.762 1.00 86.88 178 THR A C 1
ATOM 1295 O O . THR A 1 178 ? -2.906 16.459 -5.650 1.00 86.88 178 THR A O 1
ATOM 1298 N N . LEU A 1 179 ? -1.328 15.579 -4.304 1.00 89.31 179 LEU A N 1
ATOM 1299 C CA . LEU A 1 179 ? -1.528 14.198 -4.720 1.00 89.31 179 LEU A CA 1
ATOM 1300 C C . LEU A 1 179 ? -2.414 13.480 -3.697 1.00 89.31 179 LEU A C 1
ATOM 1302 O O . LEU A 1 179 ? -2.230 13.694 -2.501 1.00 89.31 179 LEU A O 1
ATOM 1306 N N . PRO A 1 180 ? -3.389 12.666 -4.128 1.00 93.75 180 PRO A N 1
ATOM 1307 C CA . PRO A 1 180 ? -4.141 11.810 -3.215 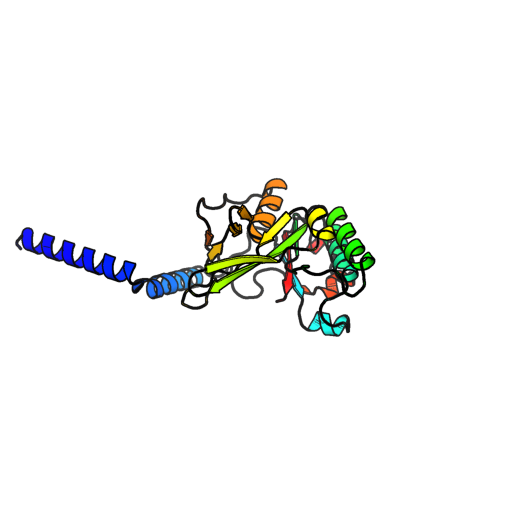1.00 93.75 180 PRO A CA 1
ATOM 1308 C C . PRO A 1 180 ? -3.221 10.759 -2.580 1.00 93.75 180 PRO A C 1
ATOM 1310 O O . PRO A 1 180 ? -2.238 10.342 -3.196 1.00 93.75 180 PRO A O 1
ATOM 1313 N N . SER A 1 181 ? -3.543 10.312 -1.365 1.00 94.75 181 SER A N 1
ATOM 1314 C CA . SER A 1 181 ? -2.854 9.162 -0.777 1.00 94.75 181 SER A CA 1
ATOM 1315 C C . SER A 1 181 ? -3.176 7.878 -1.535 1.00 94.75 181 SER A C 1
ATOM 1317 O O . SER A 1 181 ? -4.192 7.762 -2.228 1.00 94.75 181 SER A O 1
ATOM 1319 N N . PHE A 1 182 ? -2.288 6.898 -1.413 1.00 96.38 182 PHE A N 1
ATOM 1320 C CA . PHE A 1 182 ? -2.442 5.576 -2.011 1.00 96.38 182 PHE A CA 1
ATOM 1321 C C . PHE A 1 182 ? -3.769 4.911 -1.612 1.00 96.38 182 PHE A C 1
ATOM 1323 O O . PHE A 1 182 ? -4.544 4.459 -2.454 1.00 96.38 182 PHE A O 1
ATOM 1330 N N . ASP A 1 183 ? -4.076 4.932 -0.325 1.00 94.38 183 ASP A N 1
ATOM 1331 C CA . ASP A 1 183 ? -5.310 4.445 0.281 1.00 94.38 183 ASP A CA 1
ATOM 1332 C C . ASP A 1 183 ? -6.549 5.259 -0.139 1.00 94.38 183 ASP A C 1
ATOM 1334 O O . ASP A 1 183 ? -7.607 4.665 -0.377 1.00 94.38 183 ASP A O 1
ATOM 1338 N N . ALA A 1 184 ? -6.435 6.579 -0.339 1.00 95.31 184 ALA A N 1
ATOM 1339 C CA . ALA A 1 184 ? -7.519 7.390 -0.899 1.00 95.31 184 ALA A CA 1
ATOM 1340 C C . ALA A 1 184 ? -7.825 7.031 -2.366 1.00 95.31 184 ALA A C 1
ATOM 1342 O O . ALA A 1 184 ? -8.994 7.005 -2.759 1.00 95.31 184 ALA A O 1
ATOM 1343 N N . GLU A 1 185 ? -6.812 6.700 -3.171 1.00 97.50 185 GLU A N 1
ATOM 1344 C CA . GLU A 1 185 ? -6.996 6.217 -4.547 1.00 97.50 185 GLU A CA 1
ATOM 1345 C C . GLU A 1 185 ? -7.652 4.829 -4.592 1.00 97.50 185 GLU A C 1
ATOM 1347 O O . GLU A 1 185 ? -8.589 4.610 -5.367 1.00 97.50 185 GLU A O 1
ATOM 1352 N N . VAL A 1 186 ? -7.244 3.904 -3.716 1.00 97.31 186 VAL A N 1
ATOM 1353 C CA . VAL A 1 186 ? -7.909 2.594 -3.582 1.00 97.31 186 VAL A CA 1
ATOM 1354 C C . VAL A 1 186 ? -9.368 2.772 -3.142 1.00 97.31 186 VAL A C 1
ATOM 1356 O O . VAL A 1 186 ? -10.271 2.157 -3.718 1.00 97.31 186 VAL A O 1
ATOM 1359 N N . TYR A 1 187 ? -9.632 3.661 -2.178 1.00 95.88 187 TYR A N 1
ATOM 1360 C CA . TYR A 1 187 ? -10.987 4.028 -1.760 1.00 95.88 187 TYR A CA 1
ATOM 1361 C C . TYR A 1 187 ? -11.811 4.609 -2.919 1.00 95.88 187 TYR A C 1
ATOM 1363 O O . TYR A 1 187 ? -12.971 4.230 -3.105 1.00 95.88 187 TYR A O 1
ATOM 1371 N N . ARG A 1 188 ? -11.224 5.495 -3.736 1.00 97.12 188 ARG A N 1
ATOM 1372 C CA . ARG A 1 188 ? -11.884 6.090 -4.906 1.00 97.12 188 ARG A CA 1
ATOM 1373 C C . ARG A 1 188 ? -12.333 5.014 -5.894 1.00 97.12 188 ARG A C 1
ATOM 1375 O O . ARG A 1 188 ? -13.485 5.050 -6.328 1.00 97.12 188 ARG A O 1
ATOM 1382 N N . LEU A 1 189 ? -11.470 4.046 -6.212 1.00 97.62 189 LEU A N 1
ATOM 1383 C CA . LEU A 1 189 ? -11.833 2.918 -7.079 1.00 97.62 189 LEU A CA 1
ATOM 1384 C C . LEU A 1 189 ? -12.929 2.048 -6.453 1.00 97.62 189 LEU A C 1
ATOM 1386 O O . LEU A 1 189 ? -13.889 1.689 -7.133 1.00 97.62 189 LEU A O 1
ATOM 1390 N N . ALA A 1 190 ? -12.854 1.777 -5.147 1.00 96.50 190 ALA A N 1
ATOM 1391 C CA . ALA A 1 190 ? -13.894 1.031 -4.442 1.00 96.50 190 ALA A CA 1
ATOM 1392 C C . ALA A 1 190 ? -15.269 1.719 -4.532 1.00 96.50 190 ALA A C 1
ATOM 1394 O O . ALA A 1 190 ? -16.277 1.064 -4.809 1.00 96.50 190 ALA A O 1
ATOM 1395 N N . ARG A 1 191 ? -15.316 3.046 -4.351 1.00 96.06 191 ARG A N 1
ATOM 1396 C CA . ARG A 1 191 ? -16.537 3.856 -4.493 1.00 96.06 191 ARG A CA 1
ATOM 1397 C C . ARG A 1 191 ? -17.077 3.845 -5.922 1.00 96.06 191 ARG A C 1
ATOM 1399 O O . ARG A 1 191 ? -18.283 3.690 -6.097 1.00 96.06 191 ARG A O 1
ATOM 1406 N N . GLN A 1 192 ? -16.208 3.982 -6.926 1.00 96.12 192 GLN A N 1
ATOM 1407 C CA . GLN A 1 192 ? -16.589 3.919 -8.344 1.00 96.12 192 GLN A CA 1
ATOM 1408 C C . GLN A 1 192 ? -17.155 2.548 -8.730 1.00 96.12 192 GLN A C 1
ATOM 1410 O O . GLN A 1 192 ? -18.110 2.474 -9.497 1.00 96.12 192 GLN A O 1
ATOM 1415 N N . ALA A 1 193 ? -16.636 1.475 -8.132 1.00 95.31 193 ALA A N 1
ATOM 1416 C CA . ALA A 1 193 ? -17.163 0.119 -8.271 1.00 95.31 193 ALA A CA 1
ATOM 1417 C C . ALA A 1 193 ? -18.445 -0.141 -7.447 1.00 95.31 193 ALA A C 1
ATOM 1419 O O . ALA A 1 193 ? -18.874 -1.287 -7.319 1.00 95.31 193 ALA A O 1
ATOM 1420 N N . GLY A 1 194 ? -19.047 0.891 -6.844 1.00 94.31 194 GLY A N 1
ATOM 1421 C CA . GLY A 1 194 ? -20.302 0.786 -6.099 1.00 94.31 194 GLY A CA 1
ATOM 1422 C C . GLY A 1 194 ? -20.176 0.148 -4.714 1.00 94.31 194 GLY A C 1
ATOM 1423 O O . GLY A 1 194 ? -21.192 -0.223 -4.124 1.00 94.31 194 GLY A O 1
ATOM 1424 N N . ARG A 1 195 ? -18.963 0.010 -4.156 1.00 93.50 195 ARG A N 1
ATOM 1425 C CA . ARG A 1 195 ? -18.807 -0.553 -2.808 1.00 93.50 195 ARG A CA 1
ATOM 1426 C C . ARG A 1 195 ? -19.353 0.404 -1.741 1.00 93.50 195 ARG A C 1
ATOM 1428 O O . ARG A 1 195 ? -19.063 1.611 -1.781 1.00 93.50 195 ARG A O 1
ATOM 1435 N N . PRO A 1 196 ? -20.115 -0.113 -0.756 1.00 89.38 196 PRO A N 1
ATOM 1436 C CA . PRO A 1 196 ? -20.515 0.672 0.401 1.00 89.38 196 PRO A CA 1
ATOM 1437 C C . PRO A 1 196 ? -19.274 1.127 1.165 1.00 89.38 196 PRO A C 1
ATOM 1439 O O . PRO A 1 196 ? -18.475 0.307 1.611 1.00 89.38 196 PRO A O 1
ATOM 1442 N N . ALA A 1 197 ? -19.111 2.435 1.316 1.00 86.56 197 ALA A N 1
ATOM 1443 C CA . ALA A 1 197 ? -18.087 3.001 2.174 1.00 86.56 197 ALA A CA 1
ATOM 1444 C C . ALA A 1 197 ? -18.568 4.354 2.699 1.00 86.56 197 ALA A C 1
ATOM 1446 O O . ALA A 1 197 ? -19.235 5.101 1.978 1.00 86.56 197 ALA A O 1
ATOM 1447 N N . ALA A 1 198 ? -18.241 4.649 3.957 1.00 87.56 198 ALA A N 1
ATOM 1448 C CA . ALA A 1 198 ? -18.512 5.953 4.546 1.00 87.56 198 ALA A CA 1
ATOM 1449 C C . ALA A 1 198 ? -17.772 7.044 3.761 1.00 87.56 198 ALA A C 1
ATOM 1451 O O . ALA A 1 198 ? -16.713 6.786 3.182 1.00 87.56 198 ALA A O 1
ATOM 1452 N N . ALA A 1 199 ? -18.330 8.254 3.730 1.00 89.94 199 ALA A N 1
ATOM 1453 C CA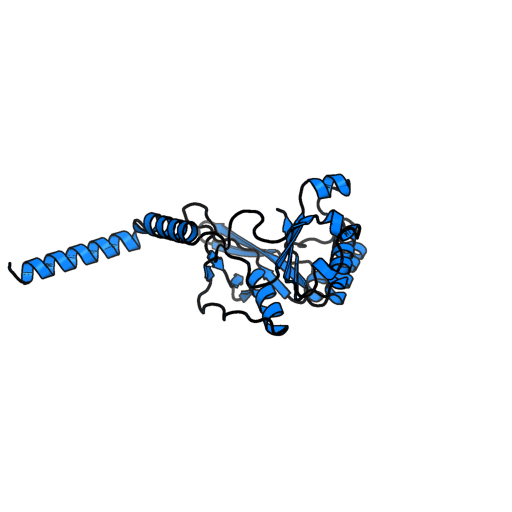 . ALA A 1 199 ? -17.628 9.403 3.176 1.00 89.94 199 ALA A CA 1
ATOM 1454 C C . ALA A 1 199 ? -16.337 9.649 3.968 1.00 89.94 199 ALA A C 1
ATOM 1456 O O . ALA A 1 199 ? -16.321 9.515 5.195 1.00 89.94 199 ALA A O 1
ATOM 1457 N N . LEU A 1 200 ? -15.263 10.002 3.262 1.00 90.56 200 LEU A N 1
ATOM 1458 C CA . LEU A 1 200 ? -14.040 10.454 3.916 1.00 90.56 200 LEU A CA 1
ATOM 1459 C C . LEU A 1 200 ? -14.318 11.759 4.680 1.00 90.56 200 LEU A C 1
ATOM 1461 O O . LEU A 1 200 ? -15.140 12.565 4.227 1.00 90.56 200 LEU A O 1
ATOM 1465 N N . PRO A 1 201 ? -13.666 11.977 5.834 1.00 89.44 201 PRO A N 1
ATOM 1466 C CA . PRO A 1 201 ? -13.808 13.230 6.560 1.00 89.44 201 PRO A CA 1
ATOM 1467 C C . PRO A 1 201 ? -13.316 14.408 5.699 1.00 89.44 201 PRO A C 1
ATOM 1469 O O . PRO A 1 201 ? -12.427 14.229 4.869 1.00 89.44 201 PRO A O 1
ATOM 1472 N N . PRO A 1 202 ? -13.839 15.630 5.911 1.00 84.19 202 PRO A N 1
ATOM 1473 C CA . PRO A 1 202 ? -13.416 16.816 5.159 1.00 84.19 202 PRO A CA 1
ATOM 1474 C C . PRO A 1 202 ? -11.999 17.300 5.520 1.00 84.19 202 PRO A C 1
ATOM 1476 O O . PRO A 1 202 ? -11.487 18.223 4.892 1.00 84.19 202 PRO A O 1
ATOM 1479 N N . GLY A 1 203 ? -11.387 16.726 6.560 1.00 86.50 203 GLY A N 1
ATOM 1480 C CA . GLY A 1 203 ? -10.047 17.080 7.018 1.00 86.50 203 GLY A CA 1
ATOM 1481 C C . GLY A 1 203 ? -8.930 16.559 6.103 1.00 86.50 203 GLY A C 1
ATOM 1482 O O . GLY A 1 203 ? -9.166 15.712 5.245 1.00 86.50 203 GLY A O 1
ATOM 1483 N N . PRO A 1 204 ? -7.689 17.035 6.301 1.00 88.06 204 PRO A N 1
ATOM 1484 C CA . PRO A 1 204 ? -6.539 16.613 5.499 1.00 88.06 204 PRO A CA 1
ATOM 1485 C C . PRO A 1 204 ? -6.091 15.173 5.784 1.00 88.06 204 PRO A C 1
ATOM 1487 O O . PRO A 1 204 ? -5.334 14.606 5.002 1.00 88.06 204 PRO A O 1
ATOM 1490 N N . GLU A 1 205 ? -6.544 14.583 6.891 1.00 90.75 205 GLU A N 1
ATOM 1491 C CA . GLU A 1 205 ? -6.148 13.259 7.361 1.00 90.75 205 GLU A CA 1
ATOM 1492 C C . GLU A 1 205 ? -7.356 12.498 7.921 1.00 90.75 205 GLU A C 1
ATOM 1494 O O . GLU A 1 205 ? -8.369 13.093 8.304 1.00 90.75 205 GLU A O 1
ATOM 1499 N N . VAL A 1 206 ? -7.224 11.177 8.017 1.00 91.81 206 VAL A N 1
ATOM 1500 C CA . VAL A 1 206 ? -8.196 10.284 8.653 1.00 91.81 206 VAL A CA 1
ATOM 1501 C C . VAL A 1 206 ? -7.547 9.519 9.803 1.00 91.81 206 VAL A C 1
ATOM 1503 O O . VAL A 1 206 ? -6.383 9.125 9.726 1.00 91.81 206 VAL A O 1
ATOM 1506 N N . LEU A 1 207 ? -8.309 9.298 10.878 1.00 91.31 207 LEU A N 1
ATOM 1507 C CA . LEU A 1 207 ? -7.889 8.429 11.973 1.00 91.31 207 LEU A CA 1
ATOM 1508 C C . LEU A 1 207 ? -7.993 6.961 11.540 1.00 91.31 207 LEU A C 1
ATOM 1510 O O . LEU A 1 207 ? -9.034 6.514 11.050 1.00 91.31 207 LEU A O 1
ATOM 1514 N N . VAL A 1 208 ? -6.932 6.195 11.769 1.00 91.56 208 VAL A N 1
ATOM 1515 C CA . VAL A 1 208 ? -6.902 4.755 11.529 1.00 91.56 208 VAL A CA 1
ATOM 1516 C C . VAL A 1 208 ? -7.855 4.066 12.496 1.00 91.56 208 VAL A C 1
ATOM 1518 O O . VAL A 1 208 ? -7.721 4.131 13.718 1.00 91.56 208 VAL A O 1
ATOM 1521 N N . ASN A 1 209 ? -8.828 3.354 11.938 1.00 91.75 209 ASN A N 1
ATOM 1522 C CA . ASN A 1 209 ? -9.720 2.510 12.713 1.00 91.75 209 ASN A CA 1
ATOM 1523 C C . ASN A 1 209 ? -9.095 1.119 12.905 1.00 91.75 209 ASN A C 1
ATOM 1525 O O . ASN A 1 209 ? -9.350 0.212 12.114 1.00 91.75 209 ASN A O 1
ATOM 1529 N N . PHE A 1 210 ? -8.289 0.941 13.954 1.00 92.81 210 PHE A N 1
ATOM 1530 C CA . PHE A 1 210 ? -7.577 -0.315 14.229 1.00 92.81 210 PHE A CA 1
ATOM 1531 C C . PHE A 1 210 ? -8.523 -1.490 14.491 1.00 92.81 210 PHE A C 1
ATOM 1533 O O . PHE A 1 210 ? -9.052 -1.649 15.590 1.00 92.81 210 PHE A O 1
ATOM 1540 N N . LEU A 1 211 ? -8.743 -2.334 13.486 1.00 93.75 211 LEU A N 1
ATOM 1541 C CA . LEU A 1 211 ? -9.672 -3.459 13.594 1.00 93.75 211 LEU A CA 1
ATOM 1542 C C . LEU A 1 211 ? -9.154 -4.602 14.474 1.00 93.75 211 LEU A C 1
ATOM 1544 O O . LEU A 1 211 ? -9.958 -5.352 15.009 1.00 93.75 211 LEU A O 1
ATOM 1548 N N . GLY A 1 212 ? -7.844 -4.729 14.656 1.00 92.31 212 GLY A N 1
ATOM 1549 C CA . GLY A 1 212 ? -7.244 -5.779 15.468 1.00 92.31 212 GLY A CA 1
ATOM 1550 C C . GLY A 1 212 ? -5.724 -5.787 15.347 1.00 92.31 212 GLY A C 1
ATOM 1551 O O . GLY A 1 212 ? -5.134 -4.870 14.775 1.00 92.31 212 GLY A O 1
ATOM 1552 N N . GLY A 1 213 ? -5.095 -6.824 15.901 1.00 89.44 213 GLY A N 1
ATOM 1553 C CA . GLY A 1 213 ? -3.646 -7.018 15.839 1.00 89.44 213 GLY A CA 1
ATOM 1554 C C . GLY A 1 213 ? -3.151 -7.576 14.494 1.00 89.44 213 GLY A C 1
ATOM 1555 O O . GLY A 1 213 ? -3.896 -7.620 13.506 1.00 89.44 213 GLY A O 1
ATOM 1556 N N . PRO A 1 214 ? -1.892 -8.044 14.439 1.00 86.38 214 PRO A N 1
ATOM 1557 C CA . PRO A 1 214 ? -1.359 -8.750 13.278 1.00 86.38 214 PRO A CA 1
ATOM 1558 C C . PRO A 1 214 ? -2.287 -9.886 12.825 1.00 86.38 214 PRO A C 1
ATOM 1560 O O . PRO A 1 214 ? -2.932 -10.532 13.647 1.00 86.38 214 PRO A O 1
ATOM 1563 N N . LYS A 1 215 ? -2.336 -10.146 11.512 1.00 86.81 215 LYS A N 1
ATOM 1564 C CA . LYS A 1 215 ? -3.185 -11.182 10.881 1.00 86.81 215 LYS A CA 1
ATOM 1565 C C . LYS A 1 215 ? -4.703 -10.932 10.941 1.00 86.81 215 LYS A C 1
ATOM 1567 O O . LYS A 1 215 ? -5.474 -11.832 10.631 1.00 86.81 215 LYS A O 1
ATOM 1572 N N . THR A 1 216 ? -5.144 -9.709 11.259 1.00 93.00 216 THR A N 1
ATOM 1573 C CA . THR A 1 216 ? -6.570 -9.319 11.160 1.00 93.00 216 THR A CA 1
ATOM 1574 C C . THR A 1 216 ? -7.124 -9.458 9.736 1.00 93.00 216 THR A C 1
ATOM 1576 O O . THR A 1 216 ? -8.293 -9.792 9.553 1.00 93.00 216 THR A O 1
ATOM 1579 N N . PHE A 1 217 ? -6.292 -9.212 8.723 1.00 94.69 217 PHE A N 1
ATOM 1580 C CA . PHE A 1 217 ? -6.658 -9.373 7.317 1.00 94.69 217 PHE A CA 1
ATOM 1581 C C . PHE A 1 217 ? -6.044 -10.659 6.751 1.00 94.69 217 PHE A C 1
ATOM 1583 O O . PHE A 1 217 ? -4.882 -10.944 7.065 1.00 94.69 217 PHE A O 1
ATOM 1590 N N . PRO A 1 218 ? -6.775 -11.411 5.902 1.00 94.81 218 PRO A N 1
ATOM 1591 C CA . PRO A 1 218 ? -6.217 -12.531 5.157 1.00 94.81 218 PRO A CA 1
ATOM 1592 C C . PRO A 1 218 ? -4.953 -12.116 4.408 1.00 94.81 218 PRO A C 1
ATOM 1594 O O . PRO A 1 218 ? -4.935 -11.088 3.726 1.00 94.81 218 PRO A O 1
ATOM 1597 N N . ARG A 1 219 ? -3.909 -12.933 4.535 1.00 95.69 219 ARG A N 1
ATOM 1598 C CA . ARG A 1 219 ? -2.617 -12.717 3.893 1.00 95.69 219 ARG A CA 1
ATOM 1599 C C . ARG A 1 219 ? -2.240 -13.944 3.077 1.00 95.69 219 ARG A C 1
ATOM 1601 O O . ARG A 1 219 ? -2.386 -15.062 3.568 1.00 95.69 219 ARG A O 1
ATOM 1608 N N . VAL A 1 220 ? -1.758 -13.725 1.862 1.00 97.25 220 VAL A N 1
ATOM 1609 C CA . VAL A 1 220 ? -1.193 -14.767 1.001 1.00 97.25 220 VAL A CA 1
ATOM 1610 C C . VAL A 1 220 ? 0.213 -14.354 0.556 1.00 97.25 220 VAL A C 1
ATOM 1612 O O . VAL A 1 220 ? 0.403 -13.182 0.233 1.00 97.25 220 VAL A O 1
ATOM 1615 N N . PRO A 1 221 ? 1.194 -15.269 0.529 1.00 97.75 221 PRO A N 1
ATOM 1616 C CA . PRO A 1 221 ? 2.537 -14.943 0.055 1.00 97.75 221 PRO A CA 1
ATOM 1617 C C . PRO A 1 221 ? 2.553 -14.627 -1.443 1.00 97.75 221 PRO A C 1
ATOM 1619 O O . PRO A 1 221 ? 1.851 -15.276 -2.229 1.00 97.75 221 PRO A O 1
ATOM 1622 N N . TYR A 1 222 ? 3.373 -13.668 -1.862 1.00 98.44 222 TYR A N 1
ATOM 1623 C CA . TYR A 1 222 ? 3.479 -13.230 -3.252 1.00 98.44 222 TYR A CA 1
ATOM 1624 C C . TYR A 1 222 ? 3.861 -14.391 -4.193 1.00 98.44 222 TYR A C 1
ATOM 1626 O O . TYR A 1 222 ? 3.238 -14.577 -5.245 1.00 98.44 222 TYR A O 1
ATOM 1634 N N . HIS A 1 223 ? 4.828 -15.225 -3.812 1.00 97.75 223 HIS A N 1
ATOM 1635 C CA . HIS A 1 223 ? 5.329 -16.356 -4.593 1.00 97.75 223 HIS A CA 1
ATOM 1636 C C . HIS A 1 223 ? 4.256 -17.418 -4.820 1.00 97.75 223 HIS A C 1
ATOM 1638 O O . HIS A 1 223 ? 4.129 -17.952 -5.927 1.00 97.75 223 HIS A O 1
ATOM 1644 N N . SER A 1 224 ? 3.414 -17.654 -3.812 1.00 98.06 224 SER A N 1
ATOM 1645 C CA . SER A 1 224 ? 2.280 -18.572 -3.898 1.00 98.06 224 SER A CA 1
ATOM 1646 C C . SER A 1 224 ? 1.252 -18.102 -4.933 1.00 98.06 224 SER A C 1
ATOM 1648 O O . SER A 1 224 ? 0.711 -18.916 -5.684 1.00 98.06 224 SER A O 1
ATOM 1650 N N . VAL A 1 225 ? 1.015 -16.789 -5.036 1.00 98.25 225 VAL A N 1
ATOM 1651 C CA . VAL A 1 225 ? 0.123 -16.215 -6.056 1.00 98.25 225 VAL A CA 1
ATOM 1652 C C . VAL A 1 225 ? 0.733 -16.342 -7.452 1.00 98.25 225 VAL A C 1
ATOM 1654 O O . VAL A 1 225 ? 0.068 -16.821 -8.368 1.00 98.25 225 VAL A O 1
ATOM 1657 N N . VAL A 1 226 ? 2.011 -15.981 -7.620 1.00 97.81 226 VAL A N 1
ATOM 1658 C CA . VAL A 1 226 ? 2.705 -16.063 -8.921 1.00 97.81 226 VAL A CA 1
ATOM 1659 C C . VAL A 1 226 ? 2.790 -17.497 -9.449 1.00 97.81 226 VAL A C 1
ATOM 1661 O O . VAL A 1 226 ? 2.699 -17.708 -10.658 1.00 97.81 226 VAL A O 1
ATOM 1664 N N . ARG A 1 227 ? 2.942 -18.489 -8.565 1.00 96.75 227 ARG A N 1
ATOM 1665 C CA . ARG A 1 227 ? 2.978 -19.916 -8.925 1.00 96.75 227 ARG A CA 1
ATOM 1666 C C . ARG A 1 227 ? 1.591 -20.530 -9.160 1.00 96.75 227 ARG A C 1
ATOM 1668 O O . ARG A 1 227 ? 1.512 -21.698 -9.525 1.00 96.75 227 ARG A O 1
ATOM 1675 N N . GLY A 1 228 ? 0.510 -19.772 -8.962 1.00 96.00 228 GLY A N 1
ATOM 1676 C CA . GLY A 1 228 ? -0.862 -20.257 -9.138 1.00 96.00 228 GLY A CA 1
ATOM 1677 C C . GLY A 1 228 ? -1.352 -21.184 -8.020 1.00 96.00 228 GLY A C 1
ATOM 1678 O O . GLY A 1 228 ? -2.338 -21.889 -8.209 1.00 96.00 228 GLY A O 1
ATOM 1679 N N . ALA A 1 229 ? -0.691 -21.188 -6.858 1.00 97.25 229 ALA A N 1
ATOM 1680 C CA . ALA A 1 229 ? -1.105 -21.981 -5.698 1.00 97.25 229 ALA A CA 1
ATOM 1681 C C . ALA A 1 229 ? -2.299 -21.359 -4.948 1.00 97.25 229 ALA A C 1
ATOM 1683 O O . ALA A 1 229 ? -2.950 -22.029 -4.148 1.00 97.25 229 ALA A O 1
ATOM 1684 N N . VAL A 1 230 ? -2.596 -20.080 -5.203 1.00 98.19 230 VAL A N 1
ATOM 1685 C CA . VAL A 1 230 ? -3.733 -19.362 -4.613 1.00 98.19 230 VAL A CA 1
ATOM 1686 C C . VAL A 1 230 ? -4.907 -19.350 -5.601 1.00 98.19 230 VAL A C 1
ATOM 1688 O O . VAL A 1 230 ? -4.760 -18.796 -6.693 1.00 98.19 230 VAL A O 1
ATOM 1691 N N . PRO A 1 231 ? -6.084 -19.901 -5.242 1.00 97.75 231 PRO A N 1
ATOM 1692 C CA . PRO A 1 231 ? -7.253 -19.896 -6.119 1.00 97.75 231 PRO A CA 1
ATOM 1693 C C . PRO A 1 231 ? -7.717 -18.468 -6.456 1.00 97.75 231 PRO A C 1
ATOM 1695 O O . PRO A 1 231 ? -7.773 -17.633 -5.541 1.00 97.75 231 PRO A O 1
ATOM 1698 N N . PRO A 1 232 ? -8.122 -18.169 -7.708 1.00 96.88 232 PRO A N 1
ATOM 1699 C CA . PRO A 1 232 ? -8.619 -16.848 -8.108 1.00 96.88 232 PRO A CA 1
ATOM 1700 C C . PRO A 1 232 ? -9.774 -16.324 -7.240 1.00 96.88 232 PRO A C 1
ATOM 1702 O O . PRO A 1 232 ? -9.884 -15.125 -6.985 1.00 96.88 232 PRO A O 1
ATOM 1705 N N . GLU A 1 233 ? -10.615 -17.218 -6.716 1.00 97.56 233 GLU A N 1
ATOM 1706 C CA . GLU A 1 233 ? -11.741 -16.919 -5.823 1.00 97.56 233 GLU A CA 1
ATOM 1707 C C . GLU A 1 233 ? -11.314 -16.181 -4.552 1.00 97.56 233 GLU A C 1
ATOM 1709 O O . GLU A 1 233 ? -12.128 -15.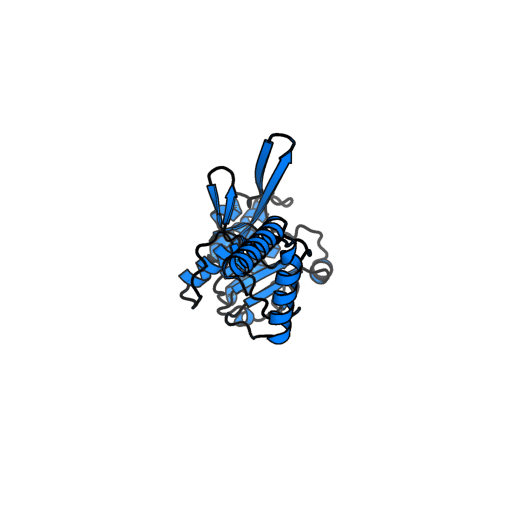467 -3.956 1.00 97.56 233 GLU A O 1
ATOM 1714 N N . THR A 1 234 ? -10.047 -16.316 -4.153 1.00 98.00 234 THR A N 1
ATOM 1715 C CA . THR A 1 234 ? -9.445 -15.594 -3.026 1.00 98.00 234 THR A CA 1
ATOM 1716 C C . THR A 1 234 ? -9.558 -14.084 -3.220 1.00 98.00 234 THR A C 1
ATOM 1718 O O . THR A 1 234 ? -9.899 -13.373 -2.271 1.00 98.00 234 THR A O 1
ATOM 1721 N N . PHE A 1 235 ? -9.364 -13.605 -4.452 1.00 98.44 235 PHE A N 1
ATOM 1722 C CA . PHE A 1 235 ? -9.337 -12.181 -4.805 1.00 98.44 235 PHE A CA 1
ATOM 1723 C C . PHE A 1 235 ? -10.687 -11.637 -5.276 1.00 98.44 235 PHE A C 1
ATOM 1725 O O . PHE A 1 235 ? -10.825 -10.434 -5.503 1.00 98.44 235 PHE A O 1
ATOM 1732 N N . ARG A 1 236 ? -11.697 -12.503 -5.407 1.00 97.62 236 ARG A N 1
ATOM 1733 C CA . ARG A 1 236 ? -13.023 -12.116 -5.891 1.00 97.62 236 ARG A CA 1
ATOM 1734 C C . ARG A 1 236 ? -13.648 -11.042 -5.021 1.00 97.62 236 ARG A C 1
ATOM 1736 O O . ARG A 1 236 ? -13.800 -11.229 -3.812 1.00 97.62 236 ARG A O 1
ATOM 1743 N N . ASP A 1 237 ? -14.033 -9.938 -5.662 1.00 96.25 237 ASP A N 1
ATOM 1744 C CA . ASP A 1 237 ? -14.691 -8.798 -5.019 1.00 96.25 237 ASP A CA 1
ATOM 1745 C C . ASP A 1 237 ? -13.867 -8.145 -3.889 1.00 96.25 237 ASP A C 1
ATOM 1747 O O . ASP A 1 237 ? -14.410 -7.384 -3.085 1.00 96.25 237 ASP A O 1
ATOM 1751 N N . ALA A 1 238 ? -12.562 -8.429 -3.821 1.00 97.81 238 ALA A N 1
ATOM 1752 C CA . ALA A 1 238 ? -11.677 -7.939 -2.774 1.00 97.81 238 ALA A CA 1
ATOM 1753 C C . ALA A 1 238 ? -10.959 -6.643 -3.173 1.00 97.81 238 ALA A C 1
ATOM 1755 O O . ALA A 1 238 ? -10.730 -6.374 -4.353 1.00 97.81 238 ALA A O 1
ATOM 1756 N N . LEU A 1 239 ? -10.550 -5.863 -2.176 1.00 98.19 239 LEU A N 1
ATOM 1757 C CA . LEU A 1 239 ? -9.455 -4.906 -2.311 1.00 98.19 239 LEU A CA 1
ATOM 1758 C C . LEU A 1 239 ? -8.158 -5.665 -2.036 1.00 98.19 239 LEU A C 1
ATOM 1760 O O . LEU A 1 239 ? -7.993 -6.230 -0.953 1.00 98.19 239 LEU A O 1
ATOM 1764 N N . VAL A 1 240 ? -7.267 -5.720 -3.017 1.00 98.62 240 VAL A N 1
ATOM 1765 C CA . VAL A 1 240 ? -6.014 -6.470 -2.905 1.00 98.62 240 VAL A CA 1
ATOM 1766 C C . VAL A 1 240 ? -4.875 -5.487 -2.712 1.00 98.62 240 VAL A C 1
ATOM 1768 O O . VAL A 1 240 ? -4.711 -4.586 -3.527 1.00 98.62 240 VAL A O 1
ATOM 1771 N N . LEU A 1 241 ? -4.106 -5.637 -1.638 1.00 98.44 241 LEU A N 1
ATOM 1772 C CA . LEU A 1 241 ? -2.947 -4.792 -1.345 1.00 98.44 241 LEU A CA 1
ATOM 1773 C C . LEU A 1 241 ? -1.688 -5.645 -1.420 1.00 98.44 241 LEU A C 1
ATOM 1775 O O . LEU A 1 241 ? -1.598 -6.657 -0.733 1.00 98.44 241 LEU A O 1
ATOM 1779 N N . VAL A 1 242 ? -0.740 -5.250 -2.258 1.00 98.50 242 VAL A N 1
ATOM 1780 C CA . VAL A 1 242 ? 0.523 -5.955 -2.480 1.00 98.50 242 VAL A CA 1
ATOM 1781 C C . VAL A 1 242 ? 1.651 -5.098 -1.925 1.00 98.50 242 VAL A C 1
ATOM 1783 O O . VAL A 1 242 ? 1.792 -3.964 -2.370 1.00 98.50 242 VAL A O 1
ATOM 1786 N N . GLY A 1 243 ? 2.459 -5.615 -1.003 1.00 95.88 243 GLY A N 1
ATOM 1787 C CA . GLY A 1 243 ? 3.548 -4.839 -0.405 1.00 95.88 243 GLY A CA 1
ATOM 1788 C C . GLY A 1 243 ? 4.414 -5.645 0.556 1.00 95.88 243 GLY A C 1
ATOM 1789 O O . GLY A 1 243 ? 4.088 -6.786 0.890 1.00 95.88 243 GLY A O 1
ATOM 1790 N N . GLY A 1 244 ? 5.524 -5.041 0.987 1.00 90.94 244 GLY A N 1
ATOM 1791 C CA . GLY A 1 244 ? 6.421 -5.623 1.988 1.00 90.94 244 GLY A CA 1
ATOM 1792 C C . GLY A 1 244 ? 5.758 -5.710 3.364 1.00 90.94 244 GLY A C 1
ATOM 1793 O O . GLY A 1 244 ? 5.013 -4.803 3.743 1.00 90.94 244 GLY A O 1
ATOM 1794 N N . THR A 1 245 ? 6.004 -6.791 4.109 1.00 77.00 245 THR A N 1
ATOM 1795 C CA . THR A 1 245 ? 5.408 -6.989 5.444 1.00 77.00 245 THR A CA 1
ATOM 1796 C C . THR A 1 245 ? 6.352 -7.560 6.475 1.00 77.00 245 THR A C 1
ATOM 1798 O O . THR A 1 245 ? 7.284 -8.272 6.060 1.00 77.00 245 THR A O 1
#

Radius of gyration: 22.56 Å; chains: 1; bounding box: 38×59×71 Å

pLDDT: mean 92.67, std 6.79, range [59.66, 98.88]

Secondary structure (DSSP, 8-state):
--HHHHHHHHHHHHHHHHHHHHTTTTHHHHHHHHHHHHHHH-----SS-EEEEEE-HHHHHHHT-PSSPPHHHHHHHHHHHHTT--SEEEEE----S--TT-HHHHHHHHHHHHHH--EEEEEEEEEEEETTEEEEEEEPPPHHHHHHSSEEEE---B--TTS---EEESEEEETTEEEEBHHHHHHHHHHHTT---PPPPSSSEEE-----STTSS-EEEHHHHHTT-S-GGGGTT-EEEEEE-

Sequence (245 aa):
MNAARTLGLGLVAGLVTVALMLAGALEPVELGALNGLFGLRGPRAPAARIVIVSIDESDFDEFDTPWPFPRALHAKLLDAISAGRPVAIGLDIIFSEPSPRGPADDAALARAVARAGNVVLAAAITRVVEAGWSKTDPTLPVPALRRAAAGVGTVTLTVDRDRTLRRVPLRSALGAETLPSFDAEVYRLARQAGRPAAALPPGPEVLVNFLGGPKTFPRVPYHSVVRGAVPPETFRDALVLVGGT